Protein AF-A0AA39I519-F1 (afdb_monomer)

Nearest PDB structures (foldseek):
  4ydh-assembly1_C  TM=7.362E-01  e=2.879E-02  Homo sapiens
  4yc7-assembly1_B  TM=7.608E-01  e=4.857E-02  Homo sapiens
  5h7c-assembly2_C  TM=3.844E-01  e=1.008E+00  Staphylococcus aureus
  7xn7-assembly1_q  TM=2.524E-01  e=5.663E+00  Komagataella phaffii

pLDDT: mean 72.53, std 24.74, range [28.72, 98.0]

InterPro domains:
  IPR016024 Armadillo-type fold [SSF48371] (10-104)

Organism: NCBI:txid289476

Radius of gyration: 26.61 Å; Cα contacts (8 Å, |Δi|>4): 124; chains: 1; bounding box: 64×59×82 Å

Structure (mmCIF, N/CA/C/O backbone):
data_AF-A0AA39I519-F1
#
_entry.id   AF-A0AA39I519-F1
#
loop_
_atom_site.group_PDB
_atom_site.id
_atom_site.type_symbol
_atom_site.label_atom_id
_atom_site.label_alt_id
_atom_site.label_comp_id
_atom_site.label_asym_id
_atom_site.label_entity_id
_atom_site.label_seq_id
_atom_site.pdbx_PDB_ins_code
_atom_site.Cartn_x
_atom_site.Cartn_y
_atom_site.Cartn_z
_atom_site.occupancy
_atom_site.B_iso_or_equiv
_atom_site.auth_seq_id
_atom_site.auth_comp_id
_atom_site.auth_asym_id
_atom_site.auth_atom_id
_atom_site.pdbx_PDB_model_num
ATOM 1 N N . MET A 1 1 ? -14.928 9.989 -14.104 1.00 30.98 1 MET A N 1
ATOM 2 C CA . MET A 1 1 ? -14.042 8.809 -14.080 1.00 30.98 1 MET A CA 1
ATOM 3 C C . MET A 1 1 ? -12.639 9.374 -14.104 1.00 30.98 1 MET A C 1
ATOM 5 O O . MET A 1 1 ? -12.259 9.897 -15.139 1.00 30.98 1 MET A O 1
ATOM 9 N N . ALA A 1 2 ? -11.971 9.455 -12.953 1.00 35.88 2 ALA A N 1
ATOM 10 C CA . ALA A 1 2 ? -10.580 9.892 -12.910 1.00 35.88 2 ALA A CA 1
ATOM 11 C C . ALA A 1 2 ? -9.742 8.706 -13.387 1.00 35.88 2 ALA A C 1
ATOM 13 O O . ALA A 1 2 ? -9.836 7.630 -12.799 1.00 35.88 2 ALA A O 1
ATOM 14 N N . THR A 1 3 ? -9.042 8.860 -14.505 1.00 42.50 3 THR A N 1
ATOM 15 C CA . THR A 1 3 ? -7.939 7.968 -14.830 1.00 42.50 3 THR A CA 1
ATOM 16 C C . THR A 1 3 ? -6.846 8.296 -13.824 1.00 42.50 3 THR A C 1
ATOM 18 O O . THR A 1 3 ? -6.354 9.420 -13.778 1.00 42.50 3 THR A O 1
ATOM 21 N N . ASP A 1 4 ? -6.555 7.361 -12.922 1.00 54.53 4 ASP A N 1
ATOM 22 C CA . ASP A 1 4 ? -5.360 7.428 -12.085 1.00 54.53 4 ASP A CA 1
ATOM 23 C C . ASP A 1 4 ? -4.153 7.175 -13.007 1.00 54.53 4 ASP A C 1
ATOM 25 O O . ASP A 1 4 ? -3.630 6.061 -13.107 1.00 54.53 4 ASP A O 1
ATOM 29 N N . ASP A 1 5 ? -3.805 8.198 -13.790 1.00 63.50 5 ASP A N 1
ATOM 30 C CA . ASP A 1 5 ? -2.655 8.223 -14.689 1.00 63.50 5 ASP A CA 1
ATOM 31 C C . ASP A 1 5 ? -1.400 8.444 -13.845 1.00 63.50 5 ASP A C 1
ATOM 33 O O . ASP A 1 5 ? -0.888 9.554 -13.706 1.00 63.50 5 ASP A O 1
ATOM 37 N N . PHE A 1 6 ? -0.933 7.368 -13.217 1.00 79.88 6 PHE A N 1
ATOM 38 C CA . PHE A 1 6 ? 0.441 7.318 -12.740 1.00 79.88 6 PHE A CA 1
ATOM 39 C C . PHE A 1 6 ? 1.358 7.309 -13.958 1.00 79.88 6 PHE A C 1
ATOM 41 O O . PHE A 1 6 ? 1.169 6.488 -14.855 1.00 79.88 6 PHE A O 1
ATOM 48 N N . ASP A 1 7 ? 2.320 8.228 -13.981 1.00 84.69 7 ASP A N 1
ATOM 49 C CA . ASP A 1 7 ? 3.342 8.286 -15.022 1.00 84.69 7 ASP A CA 1
ATOM 50 C C . ASP A 1 7 ? 4.105 6.949 -15.076 1.00 84.69 7 ASP A C 1
ATOM 52 O O . ASP A 1 7 ? 4.520 6.422 -14.037 1.00 84.69 7 ASP A O 1
ATOM 56 N N . ASP A 1 8 ? 4.293 6.399 -16.277 1.00 87.69 8 ASP A N 1
ATOM 57 C CA . ASP A 1 8 ? 5.040 5.157 -16.493 1.00 87.69 8 ASP A CA 1
ATOM 58 C C . ASP A 1 8 ? 6.482 5.282 -15.970 1.00 87.69 8 ASP A C 1
ATOM 60 O O . ASP A 1 8 ? 7.039 4.313 -15.446 1.00 87.69 8 ASP A O 1
ATOM 64 N N . ASP A 1 9 ? 7.060 6.489 -16.010 1.00 91.00 9 ASP A N 1
ATOM 65 C CA . ASP A 1 9 ? 8.377 6.766 -15.436 1.00 91.00 9 ASP A CA 1
ATOM 66 C C . ASP A 1 9 ? 8.369 6.616 -13.907 1.00 91.00 9 ASP A C 1
ATOM 68 O O . ASP A 1 9 ? 9.315 6.082 -13.321 1.00 91.00 9 ASP A O 1
ATOM 72 N N . LEU A 1 10 ? 7.301 7.051 -13.229 1.00 91.31 10 LEU A N 1
ATOM 73 C CA . LEU A 1 10 ? 7.159 6.873 -11.782 1.00 91.31 10 LEU A CA 1
ATOM 74 C C . LEU A 1 10 ? 7.020 5.389 -11.432 1.00 91.31 10 LEU A C 1
ATOM 76 O O . LEU A 1 10 ? 7.682 4.919 -10.505 1.00 91.31 10 LEU A O 1
ATOM 80 N N . LEU A 1 11 ? 6.200 4.647 -12.180 1.00 92.69 11 LEU A N 1
ATOM 81 C CA . LEU A 1 11 ? 6.017 3.208 -11.977 1.00 92.69 11 LEU A CA 1
ATOM 82 C C . LEU A 1 11 ? 7.338 2.452 -12.165 1.00 92.69 11 LEU A C 1
ATOM 84 O O . LEU A 1 11 ? 7.716 1.665 -11.298 1.00 92.69 11 LEU A O 1
ATOM 88 N N . ALA A 1 12 ? 8.088 2.743 -13.230 1.00 93.19 12 ALA A N 1
ATOM 89 C CA . ALA A 1 12 ? 9.396 2.138 -13.475 1.00 93.19 12 ALA A CA 1
ATOM 90 C C . ALA A 1 12 ? 10.401 2.45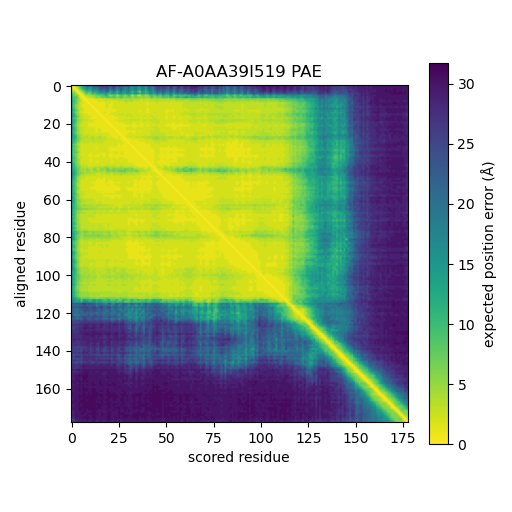1 -12.350 1.00 93.19 12 ALA A C 1
ATOM 92 O O . ALA A 1 12 ? 11.105 1.557 -11.873 1.00 93.19 12 ALA A O 1
ATOM 93 N N . ASN A 1 13 ? 10.432 3.700 -11.878 1.00 94.75 13 ASN A N 1
ATOM 94 C CA . ASN A 1 13 ? 11.285 4.111 -10.762 1.00 94.75 13 ASN A CA 1
ATOM 95 C C . ASN A 1 13 ? 10.910 3.413 -9.447 1.00 94.75 13 ASN A C 1
ATOM 97 O O . ASN A 1 13 ? 11.800 3.016 -8.697 1.00 94.75 13 ASN A O 1
ATOM 101 N N . LEU A 1 14 ? 9.616 3.233 -9.170 1.00 94.88 14 LEU A N 1
ATOM 102 C CA . LEU A 1 14 ? 9.130 2.520 -7.985 1.00 94.88 14 LEU A CA 1
ATOM 103 C C . LEU A 1 14 ? 9.449 1.029 -8.031 1.00 94.88 14 LEU A C 1
ATOM 105 O O . LEU A 1 14 ? 9.811 0.461 -7.008 1.00 94.88 14 LEU A O 1
ATOM 109 N N . VAL A 1 15 ? 9.363 0.402 -9.204 1.00 94.69 15 VAL A N 1
ATOM 110 C CA . VAL A 1 15 ? 9.766 -1.001 -9.383 1.00 94.69 15 VAL A CA 1
ATOM 111 C C . VAL A 1 15 ? 11.264 -1.184 -9.132 1.00 94.69 15 VAL A C 1
ATOM 113 O O . VAL A 1 15 ? 11.677 -2.232 -8.635 1.00 94.69 15 VAL A O 1
ATOM 116 N N . GLN A 1 16 ? 12.082 -0.182 -9.466 1.00 95.00 16 GLN A N 1
ATOM 117 C CA . GLN A 1 16 ? 13.533 -0.266 -9.323 1.00 95.00 16 GLN A CA 1
ATOM 118 C C . GLN A 1 16 ? 14.047 0.159 -7.937 1.00 95.00 16 GLN A C 1
ATOM 120 O O . GLN A 1 16 ? 15.002 -0.442 -7.448 1.00 95.00 16 GLN A O 1
ATOM 125 N N . PHE A 1 17 ? 13.449 1.187 -7.326 1.00 95.62 17 PHE A N 1
ATOM 126 C CA . PHE A 1 17 ? 13.910 1.812 -6.079 1.00 95.62 17 PHE A CA 1
ATOM 127 C C . PHE A 1 17 ? 12.727 2.260 -5.190 1.00 95.62 17 PHE A C 1
ATOM 129 O O . PHE A 1 17 ? 12.546 3.467 -4.957 1.00 95.62 17 PHE A O 1
ATOM 136 N N . PRO A 1 18 ? 11.889 1.330 -4.697 1.00 95.06 18 PRO A N 1
ATOM 137 C CA . PRO A 1 18 ? 10.696 1.668 -3.916 1.00 95.06 18 PRO A CA 1
ATOM 138 C C . PRO A 1 18 ? 11.027 2.534 -2.691 1.00 95.06 18 PRO A C 1
ATOM 140 O O . PRO A 1 18 ? 10.349 3.527 -2.436 1.00 95.06 18 PRO A O 1
ATOM 143 N N . GLU A 1 19 ? 12.135 2.261 -2.006 1.00 94.31 19 GLU A N 1
ATOM 144 C CA . GLU A 1 19 ? 12.602 2.989 -0.823 1.00 94.31 19 GLU A CA 1
ATOM 145 C C . GLU A 1 19 ? 12.953 4.457 -1.079 1.00 94.31 19 GLU A C 1
ATOM 147 O O . GLU A 1 19 ? 12.940 5.276 -0.159 1.00 94.31 19 GLU A O 1
ATOM 152 N N . LYS A 1 20 ? 13.257 4.807 -2.330 1.00 95.06 20 LYS A N 1
ATOM 153 C CA . LYS A 1 20 ? 13.601 6.173 -2.723 1.00 95.06 20 LYS A CA 1
ATOM 154 C C . LYS A 1 20 ? 12.378 6.960 -3.180 1.00 95.06 20 LYS A C 1
ATOM 156 O O . LYS A 1 20 ? 12.265 8.140 -2.855 1.00 95.06 20 LYS A O 1
ATOM 161 N N . TYR A 1 21 ? 11.498 6.333 -3.958 1.00 95.62 21 TYR A N 1
ATOM 162 C CA . TYR A 1 21 ? 10.401 7.034 -4.631 1.00 95.62 21 TYR A CA 1
ATOM 163 C C . TYR A 1 21 ? 9.074 6.938 -3.881 1.00 95.62 21 TYR A C 1
ATOM 165 O O . TYR A 1 21 ? 8.295 7.888 -3.915 1.00 95.62 21 TYR A O 1
ATOM 173 N N . PHE A 1 22 ? 8.816 5.849 -3.158 1.00 96.94 22 PHE A N 1
ATOM 174 C CA . PHE A 1 22 ? 7.550 5.682 -2.451 1.00 96.94 22 PHE A CA 1
ATOM 175 C C . PHE A 1 22 ? 7.331 6.701 -1.320 1.00 96.94 22 PHE A C 1
ATOM 177 O O . PHE A 1 22 ? 6.220 7.225 -1.221 1.00 96.94 22 PHE A O 1
ATOM 184 N N . PRO A 1 23 ? 8.348 7.086 -0.518 1.00 96.25 23 PRO A N 1
ATOM 185 C CA . PRO A 1 23 ? 8.178 8.161 0.457 1.00 96.25 23 PRO A CA 1
ATOM 186 C C . PRO A 1 23 ? 7.731 9.483 -0.177 1.00 96.25 23 PRO A C 1
ATOM 188 O O . PRO A 1 23 ? 6.906 10.180 0.404 1.00 96.25 23 PRO A O 1
ATOM 191 N N . LEU A 1 24 ? 8.228 9.816 -1.375 1.00 94.06 24 LEU A N 1
ATOM 192 C CA . LEU A 1 24 ? 7.823 11.033 -2.089 1.00 94.06 24 LEU A CA 1
ATOM 193 C C . LEU A 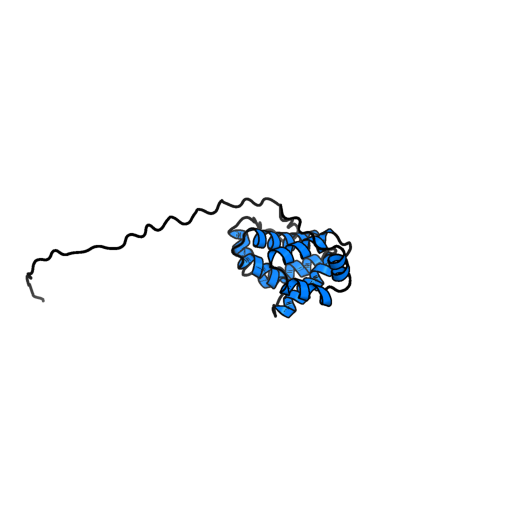1 24 ? 6.328 10.995 -2.413 1.00 94.06 24 LEU A C 1
ATOM 195 O O . LEU A 1 24 ? 5.615 11.951 -2.125 1.00 94.06 24 LEU A O 1
ATOM 199 N N . VAL A 1 25 ? 5.841 9.852 -2.907 1.00 94.00 25 VAL A N 1
ATOM 200 C CA . VAL A 1 25 ? 4.410 9.652 -3.165 1.00 94.00 25 VAL A CA 1
ATOM 201 C C . VAL A 1 25 ? 3.594 9.843 -1.889 1.00 94.00 25 VAL A C 1
ATOM 203 O O . VAL A 1 25 ? 2.609 10.574 -1.921 1.00 94.00 25 VAL A O 1
ATOM 206 N N . LEU A 1 26 ? 4.002 9.233 -0.772 1.00 93.94 26 LEU A N 1
ATOM 207 C CA . LEU A 1 26 ? 3.273 9.329 0.497 1.00 93.94 26 LEU A CA 1
ATOM 208 C C . LEU A 1 26 ? 3.112 10.770 0.998 1.00 93.94 26 LEU A C 1
ATOM 210 O O . LEU A 1 26 ? 2.098 11.086 1.613 1.00 93.94 26 LEU A O 1
ATOM 214 N N . PHE A 1 27 ? 4.100 11.636 0.764 1.00 93.25 27 PHE A N 1
ATOM 215 C CA . PHE A 1 27 ? 4.026 13.039 1.179 1.00 93.25 27 PHE A CA 1
ATOM 216 C C . PHE A 1 27 ? 3.258 13.928 0.195 1.00 93.25 27 PHE A C 1
ATOM 218 O O . PHE A 1 27 ? 2.721 14.957 0.605 1.00 93.25 27 PHE A O 1
ATOM 225 N N . GLU A 1 28 ? 3.213 13.559 -1.084 1.00 92.75 28 GLU A N 1
ATOM 226 C CA . GLU A 1 28 ? 2.597 14.365 -2.146 1.00 92.75 28 GLU A CA 1
ATOM 227 C C . GLU A 1 28 ? 1.168 13.926 -2.501 1.00 92.75 28 GLU A C 1
ATOM 229 O O . GLU A 1 28 ? 0.431 14.687 -3.129 1.00 92.75 28 GLU A O 1
ATOM 234 N N . SER A 1 29 ? 0.761 12.720 -2.096 1.00 92.94 29 SER A N 1
ATOM 235 C CA . SER A 1 29 ? -0.514 12.099 -2.468 1.00 92.94 29 SER A CA 1
ATOM 236 C C . SER A 1 29 ? -1.429 11.874 -1.268 1.00 92.94 29 SER A C 1
ATOM 238 O O . SER A 1 29 ? -0.983 11.691 -0.138 1.00 92.94 29 SER A O 1
ATOM 240 N N . ASP A 1 30 ? -2.738 11.830 -1.522 1.00 93.88 30 ASP A N 1
ATOM 241 C CA . ASP A 1 30 ? -3.696 11.367 -0.521 1.00 93.88 30 ASP A CA 1
ATOM 242 C C . ASP A 1 30 ? -3.680 9.830 -0.378 1.00 93.88 30 ASP A C 1
ATOM 244 O O . ASP A 1 30 ? -3.073 9.092 -1.168 1.00 93.88 30 ASP A O 1
ATOM 248 N N . ALA A 1 31 ? -4.360 9.332 0.658 1.00 93.81 31 ALA A N 1
ATOM 249 C CA . ALA A 1 31 ? -4.428 7.903 0.946 1.00 93.81 31 ALA A CA 1
ATOM 250 C C . ALA A 1 31 ? -5.037 7.102 -0.214 1.00 93.81 31 ALA A C 1
ATOM 252 O O . ALA A 1 31 ? -4.531 6.037 -0.565 1.00 93.81 31 ALA A O 1
ATOM 253 N N . LEU A 1 32 ? -6.098 7.613 -0.848 1.00 94.88 32 LEU A N 1
ATOM 254 C CA . LEU A 1 32 ? -6.755 6.933 -1.964 1.00 94.88 32 LEU A CA 1
ATOM 255 C C . LEU A 1 32 ? -5.805 6.751 -3.150 1.00 94.88 32 LEU A C 1
ATOM 257 O O . LEU A 1 32 ? -5.704 5.649 -3.690 1.00 94.88 32 LEU A O 1
ATOM 261 N N . THR A 1 33 ? -5.107 7.815 -3.540 1.00 95.06 33 THR A N 1
ATOM 262 C CA . THR A 1 33 ? -4.140 7.815 -4.643 1.00 95.06 33 THR A CA 1
ATOM 263 C C . THR A 1 33 ? -2.991 6.862 -4.335 1.00 95.06 33 THR A C 1
ATOM 265 O O . THR A 1 33 ? -2.660 6.012 -5.159 1.00 95.06 33 THR A O 1
ATOM 268 N N . THR A 1 34 ? -2.460 6.907 -3.113 1.00 96.38 34 THR A N 1
ATOM 269 C CA . THR A 1 34 ? -1.414 5.982 -2.650 1.00 96.38 34 THR A CA 1
ATOM 270 C C . THR A 1 34 ? -1.863 4.521 -2.750 1.00 96.38 34 THR A C 1
ATOM 272 O O . THR A 1 34 ? -1.153 3.678 -3.296 1.00 96.38 34 THR A O 1
ATOM 275 N N . LEU A 1 35 ? -3.068 4.197 -2.275 1.00 96.62 35 LEU A N 1
ATOM 276 C CA . LEU A 1 35 ? -3.603 2.832 -2.315 1.00 96.62 35 LEU A CA 1
ATOM 277 C C . LEU A 1 35 ? -3.826 2.338 -3.750 1.00 96.62 35 LEU A C 1
ATOM 279 O O . LEU A 1 35 ? -3.567 1.171 -4.047 1.00 96.62 35 LEU A O 1
ATOM 283 N N . ARG A 1 36 ? -4.277 3.217 -4.651 1.00 95.06 36 ARG A N 1
ATOM 284 C CA . ARG A 1 36 ? -4.451 2.896 -6.075 1.00 95.06 36 ARG A CA 1
ATOM 285 C C . ARG A 1 36 ? -3.125 2.678 -6.789 1.00 95.06 36 ARG A C 1
ATOM 287 O O . ARG A 1 36 ? -3.046 1.772 -7.613 1.00 95.06 36 ARG A O 1
ATOM 294 N N . LEU A 1 37 ? -2.094 3.452 -6.452 1.00 96.00 37 LEU A N 1
ATOM 295 C CA . LEU A 1 37 ? -0.741 3.237 -6.959 1.00 96.00 37 LEU A CA 1
ATOM 296 C C . LEU A 1 37 ? -0.221 1.858 -6.557 1.00 96.00 37 LEU A C 1
ATOM 298 O O . LEU A 1 37 ? 0.261 1.115 -7.406 1.00 96.00 37 LEU A O 1
ATOM 302 N N . LEU A 1 38 ? -0.339 1.505 -5.274 1.00 97.00 38 LEU A N 1
ATOM 303 C CA . LEU A 1 38 ? 0.101 0.202 -4.770 1.00 97.00 38 LEU A CA 1
ATOM 304 C C . LEU A 1 38 ? -0.637 -0.945 -5.463 1.00 97.00 38 LEU A C 1
ATOM 306 O O . LEU A 1 38 ? -0.022 -1.931 -5.857 1.00 97.00 38 LEU A O 1
ATOM 310 N N . GLU A 1 39 ? -1.948 -0.814 -5.656 1.00 94.56 39 GLU A N 1
ATOM 311 C CA . GLU A 1 39 ? -2.717 -1.812 -6.398 1.00 94.56 39 GLU A CA 1
ATOM 312 C C . GLU A 1 39 ? -2.279 -1.904 -7.862 1.00 94.56 39 GLU A C 1
ATOM 314 O O . GLU A 1 39 ? -2.175 -3.006 -8.396 1.00 94.56 39 GLU A O 1
ATOM 319 N N . ARG A 1 40 ? -1.971 -0.775 -8.503 1.00 93.75 40 ARG A N 1
ATOM 320 C CA . ARG A 1 40 ? -1.465 -0.762 -9.874 1.00 93.75 40 ARG A CA 1
ATOM 321 C C . ARG A 1 40 ? -0.101 -1.441 -9.989 1.00 93.75 40 ARG A C 1
ATOM 323 O O . ARG A 1 40 ? 0.061 -2.312 -10.833 1.00 93.75 40 ARG A O 1
ATOM 330 N N . LEU A 1 41 ? 0.846 -1.119 -9.105 1.00 95.00 41 LEU A N 1
ATOM 331 C CA . LEU A 1 41 ? 2.155 -1.783 -9.045 1.00 95.00 41 LEU A CA 1
ATOM 332 C C . LEU A 1 41 ? 2.017 -3.297 -8.865 1.00 95.00 41 LEU A C 1
ATOM 334 O O . LEU A 1 41 ? 2.757 -4.064 -9.476 1.00 95.00 41 LEU A O 1
ATOM 338 N N . LEU A 1 42 ? 1.051 -3.728 -8.050 1.00 94.31 42 LEU A N 1
ATOM 339 C CA . LEU A 1 42 ? 0.779 -5.142 -7.819 1.00 94.31 42 LEU A CA 1
ATOM 340 C C . LEU A 1 42 ? 0.301 -5.869 -9.084 1.00 94.31 42 LEU A C 1
ATOM 342 O O . LEU A 1 42 ? 0.619 -7.044 -9.255 1.00 94.31 42 LEU A O 1
ATOM 346 N N . LEU A 1 43 ? -0.485 -5.194 -9.927 1.00 91.25 43 LEU A N 1
ATOM 347 C CA . LEU A 1 43 ? -1.121 -5.768 -11.116 1.00 91.25 43 LEU A CA 1
ATOM 348 C C . LEU A 1 43 ? -0.249 -5.679 -12.372 1.00 91.25 43 LEU A C 1
ATOM 350 O O . LEU A 1 43 ? -0.269 -6.602 -13.183 1.00 91.25 43 LEU A O 1
ATOM 354 N N . ASP A 1 44 ? 0.501 -4.590 -12.524 1.00 89.00 44 ASP A N 1
ATOM 355 C CA . ASP A 1 44 ? 1.181 -4.252 -13.778 1.00 89.00 44 ASP A CA 1
ATOM 356 C C . ASP A 1 44 ? 2.632 -4.764 -13.838 1.00 89.00 44 ASP A C 1
ATOM 358 O O . ASP A 1 44 ? 3.253 -4.722 -14.897 1.00 89.00 44 ASP A O 1
ATOM 362 N N . SER A 1 45 ? 3.196 -5.242 -12.720 1.00 86.31 45 SER A N 1
ATOM 363 C CA . SER A 1 45 ? 4.603 -5.664 -12.630 1.00 86.31 45 SER A CA 1
ATOM 364 C C . SER A 1 45 ? 4.756 -7.150 -12.297 1.00 86.31 45 SER A C 1
ATOM 366 O O . SER A 1 45 ? 4.149 -7.644 -11.347 1.00 86.31 45 SER A O 1
ATOM 368 N N . ASP A 1 46 ? 5.659 -7.851 -12.993 1.00 86.38 46 ASP A N 1
ATOM 369 C CA . ASP A 1 46 ? 5.956 -9.278 -12.752 1.00 86.38 46 ASP A CA 1
ATOM 370 C C . ASP A 1 46 ? 6.448 -9.555 -11.317 1.00 86.38 46 ASP A C 1
ATOM 372 O O . ASP A 1 46 ? 6.209 -10.620 -10.746 1.00 86.38 46 ASP A O 1
ATOM 376 N N . ASN A 1 47 ? 7.125 -8.579 -10.707 1.00 90.81 47 ASN A N 1
ATOM 377 C CA . ASN A 1 47 ? 7.580 -8.593 -9.316 1.00 90.81 47 ASN A CA 1
ATOM 378 C C . ASN A 1 47 ? 6.738 -7.678 -8.405 1.00 90.81 47 ASN A C 1
ATOM 380 O O . ASN A 1 47 ? 7.170 -7.362 -7.294 1.00 90.81 47 ASN A O 1
ATOM 384 N N . GLY A 1 48 ? 5.538 -7.283 -8.844 1.00 93.75 48 GLY A N 1
ATOM 385 C CA . GLY A 1 48 ? 4.698 -6.273 -8.196 1.00 93.75 48 GLY A CA 1
ATOM 386 C C . GLY A 1 48 ? 4.403 -6.571 -6.732 1.00 93.75 48 GLY A C 1
ATOM 387 O O . GLY A 1 48 ? 4.444 -5.677 -5.892 1.00 93.75 48 GLY A O 1
ATOM 388 N N . HIS A 1 49 ? 4.215 -7.846 -6.381 1.00 95.19 49 HIS A N 1
ATOM 389 C CA . HIS A 1 49 ? 4.032 -8.236 -4.985 1.00 95.19 49 HIS A CA 1
ATOM 390 C C . HIS A 1 49 ? 5.247 -7.896 -4.112 1.00 95.19 49 HIS A C 1
ATOM 392 O O . HIS A 1 49 ? 5.070 -7.459 -2.979 1.00 95.19 49 HIS A O 1
ATOM 398 N N . SER A 1 50 ? 6.475 -8.115 -4.589 1.00 95.56 50 SER A N 1
ATOM 399 C CA . SER A 1 50 ? 7.674 -7.759 -3.815 1.00 95.56 50 SER A CA 1
ATOM 400 C C . SER A 1 50 ? 7.770 -6.248 -3.656 1.00 95.56 50 SER A C 1
ATOM 402 O O . SER A 1 50 ? 7.884 -5.767 -2.537 1.00 95.56 50 SER A O 1
ATOM 404 N N . VAL A 1 51 ? 7.614 -5.518 -4.764 1.00 96.75 51 VAL A N 1
ATOM 405 C CA . VAL A 1 51 ? 7.700 -4.052 -4.801 1.00 96.75 51 VAL A CA 1
ATOM 406 C C . VAL A 1 51 ? 6.696 -3.415 -3.842 1.00 96.75 51 VAL A C 1
ATOM 408 O O . VAL A 1 51 ? 7.049 -2.540 -3.060 1.00 96.75 51 VAL A O 1
ATOM 411 N N . VAL A 1 52 ? 5.445 -3.879 -3.845 1.00 97.62 52 VAL A N 1
ATOM 412 C CA . VAL A 1 52 ? 4.411 -3.353 -2.944 1.00 97.62 52 VAL A CA 1
ATOM 413 C C . VAL A 1 52 ? 4.733 -3.647 -1.484 1.00 97.62 52 VAL A C 1
ATOM 415 O O . VAL A 1 52 ? 4.499 -2.790 -0.638 1.00 97.62 52 VAL A O 1
ATOM 418 N N . ILE A 1 53 ? 5.286 -4.819 -1.167 1.00 97.12 53 ILE A N 1
ATOM 419 C CA . ILE A 1 53 ? 5.729 -5.125 0.198 1.00 97.12 53 ILE A CA 1
ATOM 420 C C . ILE A 1 53 ? 6.874 -4.196 0.623 1.00 97.12 53 ILE A C 1
ATOM 422 O O . ILE A 1 53 ? 6.841 -3.693 1.744 1.00 97.12 53 ILE A O 1
ATOM 426 N N . ASP A 1 54 ? 7.825 -3.904 -0.264 1.00 97.25 54 ASP A N 1
ATOM 427 C CA . ASP A 1 54 ? 8.914 -2.961 0.011 1.00 97.25 54 ASP A CA 1
ATOM 428 C C . ASP A 1 54 ? 8.371 -1.541 0.258 1.00 97.25 54 ASP A C 1
ATOM 430 O O . ASP A 1 54 ? 8.720 -0.909 1.256 1.00 97.25 54 ASP A O 1
ATOM 434 N N . CYS A 1 55 ? 7.416 -1.076 -0.555 1.00 98.00 55 CYS A N 1
ATOM 435 C CA . CYS A 1 55 ? 6.699 0.180 -0.314 1.00 98.00 55 CYS A CA 1
ATOM 436 C C . CYS A 1 55 ? 5.978 0.190 1.047 1.00 98.00 55 CYS A C 1
ATOM 438 O O . CYS A 1 55 ? 6.012 1.185 1.772 1.00 98.00 55 CYS A O 1
ATOM 440 N N . LEU A 1 56 ? 5.328 -0.914 1.424 1.00 97.56 56 LEU A N 1
ATOM 441 C CA . LEU A 1 56 ? 4.628 -1.029 2.705 1.00 97.56 56 LEU A CA 1
ATOM 442 C C . LEU A 1 56 ? 5.585 -1.001 3.900 1.00 97.56 56 LEU A C 1
ATOM 444 O O . LEU A 1 56 ? 5.246 -0.392 4.913 1.00 97.56 56 LEU A O 1
ATOM 448 N N . TYR A 1 57 ? 6.784 -1.577 3.782 1.00 97.31 57 TYR A N 1
ATOM 449 C CA . TYR A 1 57 ? 7.828 -1.409 4.796 1.00 97.31 57 TYR A CA 1
ATOM 450 C C . TYR A 1 57 ? 8.250 0.056 4.933 1.00 97.31 57 TYR A C 1
ATOM 452 O O . TYR A 1 57 ? 8.355 0.557 6.049 1.00 97.31 57 TYR A O 1
ATOM 460 N N . CYS A 1 58 ? 8.383 0.792 3.827 1.00 97.12 58 CYS A N 1
ATOM 461 C CA . CYS A 1 58 ? 8.649 2.229 3.901 1.00 97.12 58 CYS A CA 1
ATOM 462 C C . CYS A 1 58 ? 7.513 2.995 4.595 1.00 97.12 58 CYS A C 1
ATOM 464 O O . CYS A 1 58 ? 7.772 3.864 5.427 1.00 97.12 58 CYS A O 1
ATOM 466 N N . TRP A 1 59 ? 6.250 2.671 4.292 1.00 97.31 59 TRP A N 1
ATOM 467 C CA . TRP A 1 59 ? 5.107 3.289 4.971 1.00 97.31 59 TRP A CA 1
ATOM 468 C C . TRP A 1 59 ? 5.125 2.994 6.473 1.00 97.31 59 TRP A C 1
ATOM 470 O O . TRP A 1 59 ? 4.908 3.889 7.297 1.00 97.31 59 TRP A O 1
ATOM 480 N N . GLN A 1 60 ? 5.409 1.743 6.832 1.00 95.94 60 GLN A N 1
ATOM 481 C CA . GLN A 1 60 ? 5.539 1.305 8.213 1.00 95.94 60 GLN A CA 1
ATOM 482 C C . GLN A 1 60 ? 6.594 2.127 8.955 1.00 95.94 60 GLN A C 1
ATOM 484 O O . GLN A 1 60 ? 6.294 2.670 10.016 1.00 95.94 60 GLN A O 1
ATOM 489 N N . ASP A 1 61 ? 7.791 2.264 8.388 1.00 95.94 61 ASP A N 1
ATOM 490 C CA . ASP A 1 61 ? 8.890 3.004 9.008 1.00 95.94 61 ASP A CA 1
ATOM 491 C C . ASP A 1 61 ? 8.532 4.481 9.223 1.00 95.94 61 ASP A C 1
ATOM 493 O O . ASP A 1 61 ? 8.740 5.028 10.308 1.00 95.94 61 ASP A O 1
ATOM 497 N N . ILE A 1 62 ? 7.920 5.120 8.221 1.00 95.06 62 ILE A N 1
ATOM 498 C CA . ILE A 1 62 ? 7.513 6.534 8.285 1.00 95.06 62 ILE A CA 1
ATOM 499 C C . ILE A 1 62 ? 6.453 6.758 9.367 1.00 95.06 62 ILE A C 1
ATOM 501 O O . ILE A 1 62 ? 6.507 7.743 10.104 1.00 95.06 62 ILE A O 1
ATOM 505 N N . THR A 1 63 ? 5.490 5.844 9.473 1.00 93.62 63 THR A N 1
ATOM 506 C CA . THR A 1 63 ? 4.410 5.911 10.471 1.00 93.62 63 THR A CA 1
ATOM 507 C C . THR A 1 63 ? 4.798 5.317 11.824 1.00 93.62 63 THR A C 1
ATOM 509 O O . THR A 1 63 ? 4.023 5.416 12.773 1.00 93.62 63 THR A O 1
ATOM 512 N N . SER A 1 64 ? 5.997 4.731 11.936 1.00 94.12 64 SER A N 1
ATOM 513 C CA . SER A 1 64 ? 6.454 3.975 13.110 1.00 94.12 64 SER A CA 1
ATOM 514 C C . SER A 1 64 ? 5.478 2.864 13.532 1.00 94.12 64 SER A C 1
ATOM 516 O O . SER A 1 64 ? 5.286 2.605 14.722 1.00 94.12 64 SER A O 1
ATOM 518 N N . ALA A 1 65 ? 4.848 2.215 12.552 1.00 92.38 65 ALA A N 1
ATOM 519 C CA . ALA A 1 65 ? 3.912 1.122 12.773 1.00 92.38 65 ALA A CA 1
ATOM 520 C C . ALA A 1 65 ? 4.621 -0.191 13.157 1.00 92.38 65 ALA A C 1
ATOM 522 O O . ALA A 1 65 ? 5.775 -0.444 12.799 1.00 92.38 65 ALA A O 1
ATOM 523 N N . SER A 1 66 ? 3.91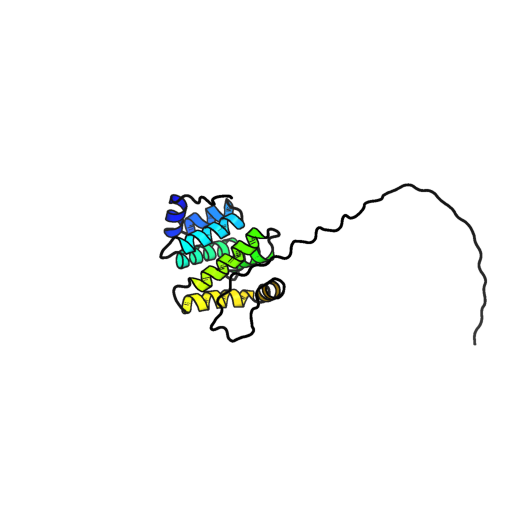6 -1.062 13.883 1.00 91.19 66 SER A N 1
ATOM 524 C CA . SER A 1 66 ? 4.460 -2.355 14.330 1.00 91.19 66 SER A CA 1
ATOM 525 C C . SER A 1 66 ? 4.377 -3.432 13.249 1.00 91.19 66 SER A C 1
ATOM 527 O O . SER A 1 66 ? 5.181 -4.363 13.252 1.00 91.19 66 SER A O 1
ATOM 529 N N . PHE A 1 67 ? 3.414 -3.299 12.337 1.00 91.44 67 PHE A N 1
ATOM 530 C CA . PHE A 1 67 ? 3.144 -4.248 11.257 1.00 91.44 67 PHE A CA 1
ATOM 531 C C . PHE A 1 67 ? 3.134 -3.532 9.906 1.00 91.44 67 PHE A C 1
ATOM 533 O O . PHE A 1 67 ? 2.644 -2.406 9.803 1.00 91.44 67 PHE A O 1
ATOM 540 N N . CYS A 1 68 ? 3.601 -4.188 8.843 1.00 94.06 68 CYS A N 1
ATOM 541 C CA . CYS A 1 68 ? 3.743 -3.526 7.539 1.00 94.06 68 CYS A CA 1
ATOM 542 C C . CYS A 1 68 ? 2.396 -3.185 6.888 1.00 94.06 68 CYS A C 1
ATOM 544 O O . CYS A 1 68 ? 2.291 -2.259 6.088 1.00 94.06 68 CYS A O 1
ATOM 546 N N . LEU A 1 69 ? 1.335 -3.905 7.264 1.00 93.75 69 LEU A N 1
ATOM 547 C CA . LEU A 1 69 ? -0.030 -3.646 6.799 1.00 93.75 69 LEU A CA 1
ATOM 548 C C . LEU A 1 69 ? -0.806 -2.672 7.688 1.00 93.75 69 LEU A C 1
ATOM 550 O O . LEU A 1 69 ? -1.899 -2.254 7.313 1.00 93.75 69 LEU A O 1
ATOM 554 N N . GLU A 1 70 ? -0.281 -2.300 8.853 1.00 93.12 70 GLU A N 1
ATOM 555 C CA . GLU A 1 70 ? -0.973 -1.417 9.794 1.00 93.12 70 GLU A CA 1
ATOM 556 C C . GLU A 1 70 ? -1.341 -0.047 9.202 1.00 93.12 70 GLU A C 1
ATOM 558 O O . GLU A 1 70 ? -2.469 0.384 9.450 1.00 93.12 70 GLU A O 1
ATOM 563 N N . PRO A 1 71 ? -0.516 0.611 8.359 1.00 94.94 71 PRO A N 1
ATOM 564 C CA . PRO A 1 71 ? -0.920 1.863 7.718 1.00 94.94 71 PRO A CA 1
ATOM 565 C C . PRO A 1 71 ? -2.146 1.694 6.809 1.00 94.94 71 PRO A C 1
ATOM 567 O O . PRO A 1 71 ? -3.117 2.437 6.921 1.00 94.94 71 PRO A O 1
ATOM 570 N N . VAL A 1 72 ? -2.176 0.640 5.985 1.00 94.88 72 VAL A N 1
ATOM 571 C CA . VAL A 1 72 ? -3.319 0.335 5.101 1.00 94.88 72 VAL A CA 1
ATOM 572 C C . VAL A 1 72 ? -4.574 0.006 5.909 1.00 94.88 72 VAL A C 1
ATOM 574 O O . VAL A 1 72 ? -5.683 0.424 5.571 1.00 94.88 72 VAL A O 1
ATOM 577 N N . ILE A 1 73 ? -4.415 -0.744 6.999 1.00 91.50 73 ILE A N 1
ATOM 578 C CA . ILE A 1 73 ? -5.523 -1.074 7.893 1.00 91.50 73 ILE A CA 1
ATOM 579 C C . ILE A 1 73 ? -6.019 0.164 8.656 1.00 91.50 73 ILE A C 1
ATOM 581 O O . ILE A 1 73 ? -7.223 0.284 8.895 1.00 91.50 73 ILE A O 1
ATOM 585 N N . SER A 1 74 ? -5.133 1.100 8.986 1.00 91.19 74 SER A N 1
ATOM 586 C CA . SER A 1 74 ? -5.501 2.380 9.593 1.00 91.19 74 SER A CA 1
ATOM 587 C C . SER A 1 74 ? -6.357 3.206 8.637 1.00 91.19 74 SER A C 1
ATOM 589 O O . SER A 1 74 ? -7.423 3.665 9.041 1.00 91.19 74 SER A O 1
ATOM 591 N N . GLU A 1 75 ? -5.990 3.285 7.355 1.00 92.62 75 GLU A N 1
ATOM 592 C CA . GLU A 1 75 ? -6.815 3.939 6.326 1.00 92.62 75 GLU A CA 1
ATOM 593 C C . GLU A 1 75 ? -8.192 3.281 6.181 1.00 92.62 75 GLU A C 1
ATOM 595 O O . GLU A 1 75 ? -9.223 3.957 6.120 1.00 92.62 75 GLU A O 1
ATOM 600 N N . LEU A 1 76 ? -8.244 1.946 6.208 1.00 88.19 76 LEU A N 1
ATOM 601 C CA . LEU A 1 76 ? -9.503 1.200 6.191 1.00 88.19 76 LEU A CA 1
ATOM 602 C C . LEU A 1 76 ? -10.414 1.553 7.383 1.00 88.19 76 LEU A C 1
ATOM 604 O O . LEU A 1 76 ? -11.639 1.551 7.243 1.00 88.19 76 LEU A O 1
ATOM 608 N N . GLN A 1 77 ? -9.840 1.828 8.554 1.00 85.06 77 GLN A N 1
ATOM 609 C CA . GLN A 1 77 ? -10.579 2.064 9.798 1.00 85.06 77 GLN A CA 1
ATOM 610 C C . GLN A 1 77 ? -10.986 3.516 9.995 1.00 85.06 77 GLN A C 1
ATOM 612 O O . GLN A 1 77 ? -12.099 3.791 10.446 1.00 85.06 77 GLN A O 1
ATOM 617 N N . GLN A 1 78 ? -10.069 4.426 9.697 1.00 87.31 78 GLN A N 1
ATOM 618 C CA . GLN A 1 78 ? -10.159 5.825 10.091 1.00 87.31 78 GLN A CA 1
ATOM 619 C C . GLN A 1 78 ? -10.737 6.697 8.977 1.00 87.31 78 GLN A C 1
ATOM 621 O O . GLN A 1 78 ? -11.312 7.742 9.271 1.00 87.31 78 GLN A O 1
ATOM 626 N N . SER A 1 79 ? -10.648 6.267 7.714 1.00 88.44 79 SER A N 1
ATOM 627 C CA . SER A 1 79 ? -11.153 7.066 6.602 1.00 88.44 79 SER A CA 1
ATOM 628 C C . SER A 1 79 ? -12.685 7.169 6.609 1.00 88.44 79 SER A C 1
ATOM 630 O O . SER A 1 79 ? -13.420 6.174 6.656 1.00 88.44 79 SER A O 1
ATOM 632 N N . GLU A 1 80 ? -13.189 8.401 6.528 1.00 87.25 80 GLU A N 1
ATOM 633 C CA . GLU A 1 80 ? -14.616 8.684 6.326 1.00 87.25 80 GLU A CA 1
ATOM 634 C C . GLU A 1 80 ? -15.052 8.437 4.873 1.00 87.25 80 GLU A C 1
ATOM 636 O O . GLU A 1 80 ? -16.243 8.200 4.598 1.00 87.25 80 GLU A O 1
ATOM 641 N N . ASP A 1 81 ? -14.081 8.461 3.954 1.00 86.56 81 ASP A N 1
ATOM 642 C CA . ASP A 1 81 ? -14.287 8.201 2.544 1.00 86.56 81 ASP A CA 1
ATOM 643 C C . ASP A 1 81 ? -14.449 6.700 2.285 1.00 86.56 81 ASP A C 1
ATOM 645 O O . ASP A 1 81 ? -13.642 5.839 2.640 1.00 86.56 81 ASP A O 1
ATOM 649 N N . GLU A 1 82 ? -15.558 6.370 1.640 1.00 85.44 82 GLU A N 1
ATOM 650 C CA . GLU A 1 82 ? -15.882 4.996 1.303 1.00 85.44 82 GLU A CA 1
ATOM 651 C C . GLU A 1 82 ? -14.939 4.441 0.245 1.00 85.44 82 GLU A C 1
ATOM 653 O O . GLU A 1 82 ? -14.560 3.275 0.336 1.00 85.44 82 GLU A O 1
ATOM 658 N N . THR A 1 83 ? -14.509 5.269 -0.707 1.00 87.88 83 THR A N 1
ATOM 659 C CA . THR A 1 83 ? -13.654 4.800 -1.797 1.00 87.88 83 THR A CA 1
ATOM 660 C C . THR A 1 83 ? -12.256 4.435 -1.309 1.00 87.88 83 THR A C 1
ATOM 662 O O . THR A 1 83 ? -11.730 3.399 -1.710 1.00 87.88 83 THR A O 1
ATOM 665 N N . THR A 1 84 ? -11.714 5.198 -0.360 1.00 90.56 84 THR A N 1
ATOM 666 C CA . THR A 1 84 ? -10.450 4.917 0.333 1.00 90.56 84 THR A CA 1
ATOM 667 C C . THR A 1 84 ? -10.520 3.598 1.094 1.00 90.56 84 THR A C 1
ATOM 669 O O . THR A 1 84 ? -9.663 2.733 0.918 1.00 90.56 84 THR A O 1
ATOM 672 N N . ARG A 1 85 ? -11.588 3.373 1.871 1.00 86.88 85 ARG A N 1
ATOM 673 C CA . ARG A 1 85 ? -11.777 2.103 2.592 1.00 86.88 85 ARG A CA 1
ATOM 674 C C . ARG A 1 85 ? -11.880 0.908 1.648 1.00 86.88 85 ARG A C 1
ATOM 676 O O . ARG A 1 85 ? -11.294 -0.139 1.909 1.00 86.88 85 ARG A O 1
ATOM 683 N N . VAL A 1 86 ? -12.602 1.056 0.538 1.00 84.88 86 VAL A N 1
ATOM 684 C CA . VAL A 1 86 ? -12.697 0.008 -0.486 1.00 84.88 86 VAL A CA 1
ATOM 685 C C . VAL A 1 86 ? -11.343 -0.263 -1.126 1.00 84.88 86 VAL A C 1
ATOM 687 O O . VAL A 1 86 ? -10.980 -1.428 -1.268 1.00 84.88 86 VAL A O 1
ATOM 690 N N . ALA A 1 87 ? -10.582 0.778 -1.465 1.00 89.38 87 ALA A N 1
ATOM 691 C CA . ALA A 1 87 ? -9.246 0.637 -2.031 1.00 89.38 87 ALA A CA 1
ATOM 692 C C . ALA A 1 87 ? -8.298 -0.095 -1.066 1.00 89.38 87 ALA A C 1
ATOM 694 O O . ALA A 1 87 ? -7.637 -1.045 -1.476 1.00 89.38 87 ALA A O 1
ATOM 695 N N . ALA A 1 88 ? -8.305 0.260 0.223 1.00 92.19 88 ALA A N 1
ATOM 696 C CA . ALA A 1 88 ? -7.490 -0.396 1.245 1.00 92.19 88 ALA A CA 1
ATOM 697 C C . ALA A 1 88 ? -7.829 -1.887 1.379 1.00 92.19 88 ALA A C 1
ATOM 699 O O . ALA A 1 88 ? -6.950 -2.749 1.339 1.00 92.19 88 ALA A O 1
ATOM 700 N N . LEU A 1 89 ? -9.120 -2.215 1.474 1.00 86.62 89 LEU A N 1
ATOM 701 C CA . LEU A 1 89 ? -9.569 -3.601 1.567 1.00 86.62 89 LEU A CA 1
ATOM 702 C C . LEU A 1 89 ? -9.245 -4.404 0.298 1.00 86.62 89 LEU A C 1
ATOM 704 O O . LEU A 1 89 ? -8.836 -5.565 0.380 1.00 86.62 89 LEU A O 1
ATOM 708 N N . ARG A 1 90 ? -9.423 -3.792 -0.874 1.00 88.50 90 ARG A N 1
ATOM 709 C CA . ARG A 1 90 ? -9.113 -4.402 -2.168 1.00 88.50 90 ARG A CA 1
ATOM 710 C C . ARG A 1 90 ? -7.619 -4.687 -2.301 1.00 88.50 90 ARG A C 1
ATOM 712 O O . ARG A 1 90 ? -7.274 -5.795 -2.703 1.00 88.50 90 ARG A O 1
ATOM 719 N N . LEU A 1 91 ? -6.756 -3.761 -1.885 1.00 93.88 91 LEU A N 1
ATOM 720 C CA . LEU A 1 91 ? -5.307 -3.958 -1.857 1.00 93.88 91 LEU A CA 1
ATOM 721 C C . LEU A 1 91 ? -4.920 -5.152 -0.973 1.00 93.88 91 LEU A C 1
ATOM 723 O O . LEU A 1 91 ? -4.200 -6.041 -1.425 1.00 93.88 91 LEU A O 1
ATOM 727 N N . VAL A 1 92 ? -5.456 -5.233 0.251 1.00 91.19 92 VAL A N 1
ATOM 728 C CA . VAL A 1 92 ? -5.201 -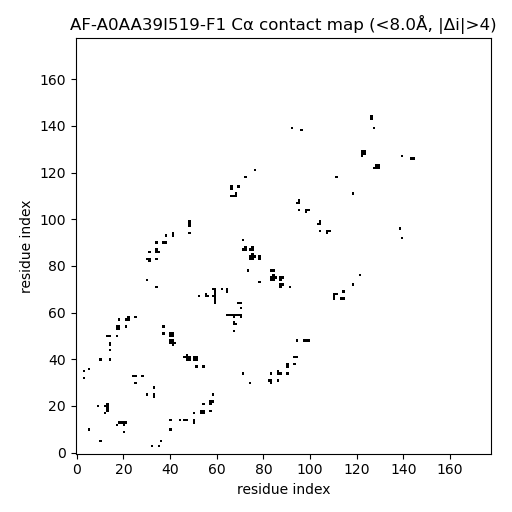6.366 1.164 1.00 91.19 92 VAL A CA 1
ATOM 729 C C . VAL A 1 92 ? -5.651 -7.693 0.548 1.00 91.19 92 VAL A C 1
ATOM 731 O O . VAL A 1 92 ? -4.935 -8.692 0.619 1.00 91.19 92 VAL A O 1
ATOM 734 N N . ASN A 1 93 ? -6.824 -7.715 -0.089 1.00 86.19 93 ASN A N 1
ATOM 735 C CA . ASN A 1 93 ? -7.316 -8.903 -0.778 1.00 86.19 93 ASN A CA 1
ATOM 736 C C . ASN A 1 93 ? -6.394 -9.314 -1.935 1.00 86.19 93 ASN A C 1
ATOM 738 O O . ASN A 1 93 ? -6.045 -10.486 -2.064 1.00 86.19 93 ASN A O 1
ATOM 742 N N . ARG A 1 94 ? -5.963 -8.356 -2.761 1.00 87.69 94 ARG A N 1
ATOM 743 C CA . ARG A 1 94 ? -5.070 -8.622 -3.893 1.00 87.69 94 ARG A CA 1
ATOM 744 C C . ARG A 1 94 ? -3.714 -9.145 -3.439 1.00 87.69 94 ARG A C 1
ATOM 746 O O . ARG A 1 94 ? -3.242 -10.113 -4.024 1.00 87.69 94 ARG A O 1
ATOM 753 N N . LEU A 1 95 ? -3.141 -8.603 -2.366 1.00 91.06 95 LEU A N 1
ATOM 754 C CA . LEU A 1 95 ? -1.899 -9.118 -1.780 1.00 91.06 95 LEU A CA 1
ATOM 755 C C . LEU A 1 95 ? -2.019 -10.595 -1.378 1.00 91.06 95 LEU A C 1
ATOM 757 O O . LEU A 1 95 ? -1.117 -11.382 -1.644 1.00 91.06 95 LEU A O 1
ATOM 761 N N . LEU A 1 96 ? -3.152 -11.001 -0.799 1.00 87.38 96 LEU A N 1
ATOM 762 C CA . LEU A 1 96 ? -3.408 -12.407 -0.472 1.00 87.38 96 LEU A CA 1
ATOM 763 C C . LEU A 1 96 ? -3.580 -13.285 -1.720 1.00 87.38 96 LEU A C 1
ATOM 765 O O . LEU A 1 96 ? -3.059 -14.396 -1.756 1.00 87.38 96 LEU A O 1
ATOM 769 N N . GLN A 1 97 ? -4.317 -12.810 -2.726 1.00 86.44 97 GLN A N 1
ATOM 770 C CA . GLN A 1 97 ? -4.604 -13.573 -3.947 1.00 86.44 97 GLN A CA 1
ATOM 771 C C . GLN A 1 97 ? -3.386 -13.725 -4.862 1.00 86.44 97 GLN A C 1
ATOM 773 O O . GLN A 1 97 ? -3.251 -14.741 -5.537 1.00 86.44 97 GLN A O 1
ATOM 778 N N . MET A 1 98 ? -2.521 -12.712 -4.899 1.00 87.31 98 MET A N 1
ATOM 779 C CA . MET A 1 98 ? -1.369 -12.626 -5.801 1.00 87.31 98 MET A CA 1
ATOM 780 C C . MET A 1 98 ? -0.052 -12.993 -5.112 1.00 87.31 98 MET A C 1
ATOM 782 O O . MET A 1 98 ? 1.024 -12.776 -5.667 1.00 87.31 98 MET A O 1
ATOM 786 N N . ALA A 1 99 ? -0.115 -13.544 -3.899 1.00 89.00 99 ALA A N 1
ATOM 787 C CA . ALA A 1 99 ? 1.063 -13.982 -3.173 1.00 89.00 99 ALA A CA 1
ATOM 788 C C . ALA A 1 99 ? 1.849 -15.028 -3.993 1.00 89.00 99 ALA A C 1
ATOM 790 O O . ALA A 1 99 ? 1.308 -16.089 -4.313 1.00 89.00 99 ALA A O 1
ATOM 791 N N . PRO A 1 100 ? 3.144 -14.801 -4.286 1.00 92.25 100 PRO A N 1
ATOM 792 C CA . PRO A 1 100 ? 3.917 -15.672 -5.179 1.00 92.25 100 PRO A CA 1
ATOM 793 C C . PRO A 1 100 ? 4.266 -17.026 -4.546 1.00 92.25 100 PRO A C 1
ATOM 795 O O . PRO A 1 100 ? 4.792 -17.917 -5.208 1.00 92.25 100 PRO A O 1
ATOM 798 N N . SER A 1 101 ? 4.026 -17.188 -3.241 1.00 91.12 101 SER A N 1
ATOM 799 C CA . SER A 1 101 ? 4.272 -18.435 -2.524 1.00 91.12 101 SER A CA 1
ATOM 800 C C . SER A 1 101 ? 3.355 -18.592 -1.304 1.00 91.12 101 SER A C 1
ATOM 802 O O . SER A 1 101 ? 2.881 -17.596 -0.738 1.00 91.12 101 SER A O 1
ATOM 804 N N . PRO A 1 102 ? 3.174 -19.830 -0.807 1.00 87.19 102 PRO A N 1
ATOM 805 C CA . PRO A 1 102 ? 2.479 -20.073 0.455 1.00 87.19 102 PRO A CA 1
ATOM 806 C C . PRO A 1 102 ? 3.119 -19.334 1.637 1.00 87.19 102 PRO A C 1
ATOM 808 O O . PRO A 1 102 ? 2.417 -18.854 2.521 1.00 87.19 102 PRO A O 1
ATOM 811 N N . ILE A 1 103 ? 4.448 -19.178 1.635 1.00 91.06 103 ILE A N 1
ATOM 812 C CA . ILE A 1 103 ? 5.177 -18.455 2.687 1.00 91.06 103 ILE A CA 1
ATOM 813 C C . ILE A 1 103 ? 4.789 -16.972 2.687 1.00 91.06 103 ILE A C 1
ATOM 815 O O . ILE A 1 103 ? 4.527 -16.416 3.751 1.00 91.06 103 ILE A O 1
ATOM 819 N N . ALA A 1 104 ? 4.709 -16.338 1.513 1.00 87.75 104 ALA A N 1
ATOM 820 C CA . ALA A 1 104 ? 4.254 -14.951 1.395 1.00 87.75 104 ALA A CA 1
ATOM 821 C C . ALA A 1 104 ? 2.810 -14.790 1.900 1.00 87.75 104 ALA A C 1
ATOM 823 O O . ALA A 1 104 ? 2.527 -13.887 2.687 1.00 87.75 104 ALA A O 1
ATOM 824 N N . THR A 1 105 ? 1.929 -15.734 1.552 1.00 84.94 105 THR A N 1
ATOM 825 C CA . THR A 1 105 ? 0.547 -15.771 2.060 1.00 84.94 105 THR A CA 1
ATOM 826 C C . THR A 1 105 ? 0.512 -15.866 3.587 1.00 84.94 105 THR A C 1
ATOM 828 O O . THR A 1 105 ? -0.230 -15.135 4.239 1.00 84.94 105 THR A O 1
ATOM 831 N N . ILE A 1 106 ? 1.318 -16.755 4.178 1.00 85.50 106 ILE A N 1
ATOM 832 C CA . ILE A 1 106 ? 1.406 -16.932 5.634 1.00 85.50 106 ILE A CA 1
ATOM 833 C C . ILE A 1 106 ? 1.899 -15.650 6.306 1.00 85.50 106 ILE A C 1
ATOM 835 O O . ILE A 1 106 ? 1.321 -15.255 7.314 1.00 85.50 106 ILE A O 1
ATOM 839 N N . LYS A 1 107 ? 2.912 -14.978 5.744 1.00 89.75 107 LYS A N 1
ATOM 840 C CA . LYS A 1 107 ? 3.414 -13.699 6.266 1.00 89.75 107 LYS A CA 1
ATOM 841 C C . LYS A 1 107 ? 2.320 -12.633 6.282 1.00 89.75 107 LYS A C 1
ATOM 843 O O . LYS A 1 107 ? 2.043 -12.088 7.341 1.00 89.75 107 LYS A O 1
ATOM 848 N N . ILE A 1 108 ? 1.627 -12.416 5.164 1.00 88.38 108 ILE A N 1
ATOM 849 C CA . ILE A 1 108 ? 0.509 -11.457 5.087 1.00 88.38 108 ILE A CA 1
ATOM 850 C C . ILE A 1 108 ? -0.591 -11.822 6.091 1.00 88.38 108 ILE A C 1
ATOM 852 O O . ILE A 1 108 ? -1.080 -10.968 6.828 1.00 88.38 108 ILE A O 1
ATOM 856 N N . LYS A 1 109 ? -0.964 -13.106 6.176 1.00 83.50 109 LYS A N 1
ATOM 857 C CA . LYS A 1 109 ? -1.945 -13.581 7.163 1.00 83.50 109 LYS A CA 1
ATOM 858 C C . LYS A 1 109 ? -1.476 -13.323 8.599 1.00 83.50 109 LYS A C 1
ATOM 860 O O . LYS A 1 109 ? -2.310 -12.982 9.430 1.00 83.50 109 LYS A O 1
ATOM 865 N N . HIS A 1 110 ? -0.189 -13.485 8.900 1.00 86.25 110 HIS A N 1
ATOM 866 C CA . HIS A 1 110 ? 0.385 -13.233 10.222 1.00 86.25 110 HIS A CA 1
ATOM 867 C C . HIS A 1 110 ? 0.362 -11.742 10.584 1.00 86.25 110 HIS A C 1
ATOM 869 O O . HIS A 1 110 ? -0.074 -11.396 11.678 1.00 86.25 110 HIS A O 1
ATOM 875 N N . GLU A 1 111 ? 0.735 -10.858 9.659 1.00 87.19 111 GLU A N 1
ATOM 876 C CA . GLU A 1 111 ? 0.613 -9.403 9.837 1.00 87.19 111 GLU A CA 1
ATOM 877 C C . GLU A 1 111 ? -0.839 -9.020 10.170 1.00 87.19 111 GLU A C 1
ATOM 879 O O . GLU A 1 111 ? -1.115 -8.385 11.186 1.00 87.19 111 GLU A O 1
ATOM 884 N N . LEU A 1 112 ? -1.809 -9.521 9.395 1.00 84.25 112 LEU A N 1
ATOM 885 C CA . LEU A 1 112 ? -3.238 -9.299 9.657 1.00 84.25 112 LEU A CA 1
ATOM 886 C C . LEU A 1 112 ? -3.703 -9.903 10.993 1.00 84.25 112 LEU A C 1
ATOM 888 O O . LEU A 1 112 ? -4.633 -9.385 11.612 1.00 84.25 112 LEU A O 1
ATOM 892 N N . GLN A 1 113 ? -3.083 -10.999 11.442 1.00 80.50 113 GLN A N 1
ATOM 893 C CA . GLN A 1 113 ? -3.316 -11.585 12.764 1.00 80.50 113 GLN A CA 1
ATOM 894 C C . GLN A 1 113 ? -2.793 -10.708 13.897 1.00 80.50 113 GLN A C 1
ATOM 896 O O . GLN A 1 113 ? -3.471 -10.605 14.916 1.00 80.50 113 GLN A O 1
ATOM 901 N N . GLY A 1 114 ? -1.656 -10.040 13.716 1.00 71.19 114 GLY A N 1
ATOM 902 C CA . GLY A 1 114 ? -1.157 -9.035 14.656 1.00 71.19 114 GLY A CA 1
ATOM 903 C C . GLY A 1 114 ? -2.131 -7.868 14.837 1.00 71.19 114 GLY A C 1
ATOM 904 O O . GLY A 1 114 ? -2.285 -7.349 15.938 1.00 71.19 114 GLY A O 1
ATOM 905 N N . ILE A 1 115 ? -2.884 -7.542 13.781 1.00 73.00 115 ILE A N 1
ATOM 906 C CA . ILE A 1 115 ? -3.834 -6.419 13.724 1.00 73.00 115 ILE A CA 1
ATOM 907 C C . ILE A 1 115 ? -5.297 -6.880 13.999 1.00 73.00 115 ILE A C 1
ATOM 909 O O . ILE A 1 115 ? -6.255 -6.100 13.937 1.00 73.00 115 ILE A O 1
ATOM 913 N N . ARG A 1 116 ? -5.517 -8.170 14.325 1.00 63.19 116 ARG A N 1
ATOM 914 C CA . ARG A 1 116 ? -6.843 -8.842 14.333 1.00 63.19 116 ARG A CA 1
ATOM 915 C C . ARG A 1 116 ? -7.912 -8.227 15.222 1.00 63.19 116 ARG A C 1
ATOM 917 O O . ARG A 1 116 ? -9.090 -8.422 14.919 1.00 63.19 116 ARG A O 1
ATOM 924 N N . GLY A 1 117 ? -7.533 -7.536 16.296 1.00 57.97 117 GLY A N 1
ATOM 925 C CA . GLY A 1 117 ? -8.494 -6.906 17.207 1.00 57.97 117 GLY A CA 1
ATOM 926 C C . GLY A 1 117 ? -9.437 -5.932 16.494 1.00 57.97 117 GLY A C 1
ATOM 927 O O . GLY A 1 117 ? -10.570 -5.749 16.925 1.00 57.97 117 GLY A O 1
ATOM 928 N N . THR A 1 118 ? -9.001 -5.379 15.362 1.00 55.38 118 THR A N 1
ATOM 929 C CA . THR A 1 118 ? -9.644 -4.214 14.754 1.00 55.38 118 THR A CA 1
ATOM 930 C C . THR A 1 118 ? -10.250 -4.519 13.374 1.00 55.38 118 THR A C 1
ATOM 932 O O . THR A 1 118 ? -11.271 -3.946 12.997 1.00 55.38 118 THR A O 1
ATOM 935 N N . VAL A 1 119 ? -9.696 -5.486 12.629 1.00 56.22 119 VAL A N 1
ATOM 936 C CA . VAL A 1 119 ? -10.174 -5.856 11.278 1.00 56.22 119 VAL A CA 1
ATOM 937 C C . VAL A 1 119 ? -11.385 -6.796 11.324 1.00 56.22 119 VAL A C 1
ATOM 939 O O . VAL A 1 119 ? -12.337 -6.611 10.570 1.00 56.22 119 VAL A O 1
ATOM 942 N N . ILE A 1 120 ? -11.402 -7.786 12.225 1.00 53.84 120 ILE A N 1
ATOM 943 C CA . ILE A 1 120 ? -12.479 -8.793 12.282 1.00 53.84 120 ILE A CA 1
ATOM 944 C C . ILE A 1 120 ? -13.834 -8.163 12.644 1.00 53.84 120 ILE A C 1
ATOM 946 O O . ILE A 1 120 ? -14.846 -8.534 12.054 1.00 53.84 120 ILE A O 1
ATOM 950 N N . GLU A 1 121 ? -13.873 -7.200 13.566 1.00 52.22 121 GLU A N 1
ATOM 951 C CA . GLU A 1 121 ? -15.123 -6.533 13.962 1.00 52.22 121 GLU A CA 1
ATOM 952 C C . GLU A 1 121 ? -15.689 -5.651 12.841 1.00 52.22 121 GLU A C 1
ATOM 954 O O . GLU A 1 121 ? -16.899 -5.630 12.604 1.00 52.22 121 GLU A O 1
ATOM 959 N N . MET A 1 122 ? -14.821 -5.001 12.062 1.00 52.41 122 MET A N 1
ATOM 960 C CA . MET A 1 122 ? -15.251 -4.233 10.894 1.00 52.41 122 MET A CA 1
ATOM 961 C C . MET A 1 122 ? -15.753 -5.112 9.749 1.00 52.41 122 MET A C 1
ATOM 963 O O . MET A 1 122 ? -16.757 -4.780 9.114 1.00 52.41 122 MET A O 1
ATOM 967 N N . LEU A 1 123 ? -15.101 -6.252 9.515 1.00 50.94 123 LEU A N 1
ATOM 968 C CA . LEU A 1 123 ? -15.513 -7.210 8.491 1.00 50.94 123 LEU A CA 1
ATOM 969 C C . LEU A 1 123 ? -16.822 -7.930 8.860 1.0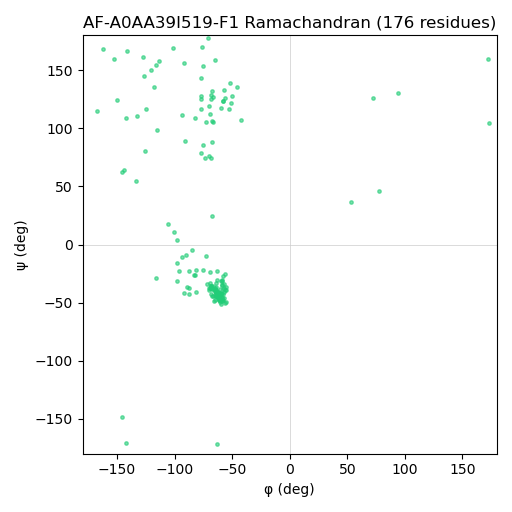0 50.94 123 LEU A C 1
ATOM 971 O O . LEU A 1 123 ? -17.688 -8.100 8.000 1.00 50.94 123 LEU A O 1
ATOM 975 N N . LYS A 1 124 ? -17.028 -8.251 10.145 1.00 49.28 124 LYS A N 1
ATOM 976 C CA . LYS A 1 124 ? -18.292 -8.804 10.666 1.00 49.28 124 LYS A CA 1
ATOM 977 C C . LYS A 1 124 ? -19.448 -7.800 10.626 1.00 49.28 124 LYS A C 1
ATOM 979 O O . LYS A 1 124 ? -20.582 -8.199 10.382 1.00 49.28 124 LYS A O 1
ATOM 984 N N . GLY A 1 125 ? -19.183 -6.513 10.862 1.00 42.25 125 GLY A N 1
ATOM 985 C CA . GLY A 1 125 ? -20.210 -5.468 10.888 1.00 42.25 125 GLY A CA 1
ATOM 986 C C . GLY A 1 125 ? -20.633 -4.940 9.512 1.00 42.25 125 GLY A C 1
ATOM 987 O O . GLY A 1 125 ? -21.710 -4.353 9.399 1.00 42.25 125 GLY A O 1
ATOM 988 N N . ARG A 1 126 ? -19.802 -5.097 8.468 1.00 47.81 126 ARG A N 1
ATOM 989 C CA . ARG A 1 126 ? -20.030 -4.483 7.145 1.00 47.81 126 ARG A CA 1
ATOM 990 C C . ARG A 1 126 ? -19.547 -5.333 5.957 1.00 47.81 126 ARG A C 1
ATOM 992 O O . ARG A 1 126 ? -18.790 -4.849 5.128 1.00 47.81 126 ARG A O 1
ATOM 999 N N . TYR A 1 127 ? -20.122 -6.522 5.779 1.00 43.00 127 TYR A N 1
ATOM 1000 C CA . TYR A 1 127 ? -20.091 -7.275 4.507 1.00 43.00 127 TYR A CA 1
ATOM 1001 C C . TYR A 1 127 ? -18.800 -8.024 4.149 1.00 43.00 127 TYR A C 1
ATOM 1003 O O . TYR A 1 127 ? -18.414 -8.046 2.984 1.00 43.00 127 TYR A O 1
ATOM 1011 N N . ILE A 1 128 ? -18.196 -8.758 5.084 1.00 42.66 128 ILE A N 1
ATOM 1012 C CA . ILE A 1 128 ? -17.464 -9.977 4.710 1.00 42.66 128 ILE A CA 1
ATOM 1013 C C . ILE A 1 128 ? -17.884 -11.091 5.659 1.00 42.66 128 ILE A C 1
ATOM 1015 O O . ILE A 1 128 ? -17.548 -11.081 6.843 1.00 42.66 128 ILE A O 1
ATOM 1019 N N . THR A 1 129 ? -18.609 -12.080 5.141 1.00 31.53 129 THR A N 1
ATOM 1020 C CA . THR A 1 129 ? -18.816 -13.342 5.849 1.00 31.53 129 THR A CA 1
ATOM 1021 C C . THR A 1 129 ? -17.466 -14.051 5.921 1.00 31.53 129 THR A C 1
ATOM 1023 O O . THR A 1 129 ? -17.102 -14.817 5.034 1.00 31.53 129 THR A O 1
ATOM 1026 N N . ILE A 1 130 ? -16.683 -13.768 6.963 1.00 38.44 130 ILE A N 1
ATOM 1027 C CA . ILE A 1 130 ? -15.586 -14.648 7.359 1.00 38.44 130 ILE A CA 1
ATOM 1028 C C . ILE A 1 130 ? -16.270 -15.827 8.047 1.00 38.44 130 ILE A C 1
ATOM 1030 O O . ILE A 1 130 ? -16.501 -15.806 9.256 1.00 38.44 130 ILE A O 1
ATOM 1034 N N . GLU A 1 131 ? -16.698 -16.813 7.259 1.00 31.36 131 GLU A N 1
ATOM 1035 C CA . GLU A 1 131 ? -17.125 -18.099 7.806 1.00 31.36 131 GLU A CA 1
ATOM 1036 C C . GLU A 1 131 ? -16.022 -18.584 8.766 1.00 31.36 131 GLU A C 1
ATOM 1038 O O . GLU A 1 131 ? -14.850 -18.609 8.375 1.00 31.36 131 GLU A O 1
ATOM 1043 N N . PRO A 1 132 ? -16.344 -18.946 10.021 1.00 35.44 132 PRO A N 1
ATOM 1044 C CA . PRO A 1 132 ? -15.380 -19.523 10.943 1.00 35.44 132 PRO A CA 1
ATOM 1045 C C . PRO A 1 132 ? -15.095 -20.962 10.499 1.00 35.44 132 PRO A C 1
ATOM 1047 O O . PRO A 1 132 ? -15.583 -21.928 11.080 1.00 35.44 132 PRO A O 1
ATOM 1050 N N . LYS A 1 133 ? -14.328 -21.109 9.423 1.00 30.19 133 LYS A N 1
ATOM 1051 C CA . LYS A 1 133 ? -13.760 -22.370 8.957 1.00 30.19 133 LYS A CA 1
ATOM 1052 C C . LYS A 1 133 ? -12.238 -22.254 8.927 1.00 30.19 133 LYS A C 1
ATOM 1054 O O . LYS A 1 133 ? -11.717 -21.145 8.793 1.00 30.19 133 LYS A O 1
ATOM 1059 N N . PRO A 1 134 ? -11.520 -23.372 9.130 1.00 34.53 134 PRO A N 1
ATOM 1060 C CA . PRO A 1 134 ? -10.062 -23.376 9.136 1.00 34.53 134 PRO A CA 1
ATOM 1061 C C . PRO A 1 134 ? -9.528 -22.707 7.861 1.00 34.53 134 PRO A C 1
ATOM 1063 O O . PRO A 1 134 ? -10.106 -22.845 6.786 1.00 34.53 134 PRO A O 1
ATOM 1066 N N . PHE A 1 135 ? -8.474 -21.910 8.041 1.00 43.25 135 PHE A N 1
ATOM 1067 C CA . PHE A 1 135 ? -7.991 -20.808 7.192 1.00 43.25 135 PHE A CA 1
ATOM 1068 C C . PHE A 1 135 ? -7.424 -21.197 5.808 1.00 43.25 135 PHE A C 1
ATOM 1070 O O . PHE A 1 135 ? -6.623 -20.438 5.242 1.00 43.25 135 PHE A O 1
ATOM 1077 N N . ASP A 1 136 ? -7.831 -22.339 5.261 1.00 37.25 136 ASP A N 1
ATOM 1078 C CA . ASP A 1 136 ? -7.221 -22.921 4.068 1.00 37.25 136 ASP A CA 1
ATOM 1079 C C . ASP A 1 136 ? -7.834 -22.416 2.751 1.00 37.25 136 ASP A C 1
ATOM 1081 O O . ASP A 1 136 ? -7.105 -22.327 1.774 1.00 37.25 136 ASP A O 1
ATOM 1085 N N . ASP A 1 137 ? -9.075 -21.909 2.733 1.00 36.59 137 ASP A N 1
ATOM 1086 C CA . ASP A 1 137 ? -9.749 -21.494 1.483 1.00 36.59 137 ASP A CA 1
ATOM 1087 C C . ASP A 1 137 ? -10.440 -20.116 1.568 1.00 36.59 137 ASP A C 1
ATOM 1089 O O . ASP A 1 137 ? -11.634 -19.969 1.298 1.00 36.59 137 ASP A O 1
ATOM 1093 N N . VAL A 1 138 ? -9.711 -19.062 1.954 1.00 41.19 138 VAL A N 1
ATOM 1094 C CA . VAL A 1 138 ? -10.255 -17.688 1.920 1.00 41.19 138 VAL A CA 1
ATOM 1095 C C . VAL A 1 138 ? -9.939 -17.033 0.575 1.00 41.19 138 VAL A C 1
ATOM 1097 O O . VAL A 1 138 ? -8.929 -16.350 0.431 1.00 41.19 138 VAL A O 1
ATOM 1100 N N . ILE A 1 139 ? -10.834 -17.203 -0.400 1.00 40.59 139 ILE A N 1
ATOM 1101 C CA . ILE A 1 139 ? -10.973 -16.267 -1.523 1.00 40.59 139 ILE A CA 1
ATOM 1102 C C . ILE A 1 139 ? -12.060 -15.266 -1.127 1.00 40.59 139 ILE A C 1
ATOM 1104 O O . ILE A 1 139 ? -13.232 -15.629 -1.011 1.00 40.59 139 ILE A O 1
ATOM 1108 N N . LEU A 1 140 ? -11.690 -14.003 -0.887 1.00 43.25 140 LEU A N 1
ATOM 1109 C CA . LEU A 1 140 ? -12.666 -12.941 -0.630 1.00 43.25 140 LEU A CA 1
ATOM 1110 C C . LEU A 1 140 ? -13.471 -12.704 -1.921 1.00 43.25 140 LEU A C 1
ATOM 1112 O O . LEU A 1 140 ? -12.958 -12.152 -2.894 1.00 43.25 140 LEU A O 1
ATOM 1116 N N . SER A 1 141 ? -14.721 -13.171 -1.939 1.00 37.28 141 SER A N 1
ATOM 1117 C CA . SER A 1 141 ? -15.644 -13.002 -3.065 1.00 37.28 141 SER A CA 1
ATOM 1118 C C . SER A 1 141 ? -16.052 -11.529 -3.209 1.00 37.28 141 SER A C 1
ATOM 1120 O O . SER A 1 141 ? -16.553 -10.929 -2.258 1.00 37.28 141 SER A O 1
ATOM 1122 N N . GLU A 1 142 ? -15.851 -10.945 -4.397 1.00 40.16 142 GLU A N 1
ATOM 1123 C CA . GLU A 1 142 ? -16.217 -9.563 -4.755 1.00 40.16 142 GLU A CA 1
ATOM 1124 C C . GLU A 1 142 ? -17.745 -9.366 -4.826 1.00 40.16 142 GLU A C 1
ATOM 1126 O O . GLU A 1 142 ? -18.338 -9.242 -5.897 1.00 40.16 142 GLU A O 1
ATOM 1131 N N . LYS A 1 143 ? -18.421 -9.315 -3.678 1.00 36.47 143 LYS A N 1
ATOM 1132 C CA . LYS A 1 143 ? -19.796 -8.802 -3.587 1.00 36.47 143 LYS A CA 1
ATOM 1133 C C . LYS A 1 143 ? -19.870 -7.708 -2.533 1.00 36.47 143 LYS A C 1
ATOM 1135 O O . LYS A 1 143 ? -20.303 -7.928 -1.408 1.00 36.47 143 LYS A O 1
ATOM 1140 N N . PHE A 1 144 ? -19.456 -6.510 -2.929 1.00 40.91 144 PHE A N 1
ATOM 1141 C CA . PHE A 1 144 ? -19.639 -5.298 -2.140 1.00 40.91 144 PHE A CA 1
ATOM 1142 C C . PHE A 1 144 ? -21.053 -4.753 -2.362 1.00 40.91 144 PHE A C 1
ATOM 1144 O O . PHE A 1 144 ? -21.365 -4.245 -3.435 1.00 40.91 144 PHE A O 1
ATOM 1151 N N . CYS A 1 145 ? -21.922 -4.865 -1.357 1.00 33.56 145 CYS A N 1
ATOM 1152 C CA . CYS A 1 145 ? -23.214 -4.184 -1.344 1.00 33.56 145 CYS A CA 1
ATOM 1153 C C . CYS A 1 145 ? -23.216 -3.183 -0.191 1.00 33.56 145 CYS A C 1
ATOM 1155 O O . CYS A 1 145 ? -23.437 -3.550 0.961 1.00 33.56 145 CYS A O 1
ATOM 1157 N N . PHE A 1 146 ? -22.950 -1.916 -0.494 1.00 38.31 146 PHE A N 1
ATOM 1158 C CA . PHE A 1 146 ? -23.039 -0.853 0.499 1.00 38.31 146 PHE A CA 1
ATOM 1159 C C . PHE A 1 146 ? -24.510 -0.492 0.728 1.00 38.31 146 PHE A C 1
ATOM 1161 O O . PHE A 1 146 ? -25.230 -0.223 -0.237 1.00 38.31 146 PHE A O 1
ATOM 1168 N N . PRO A 1 147 ? -24.998 -0.470 1.978 1.00 34.50 147 PRO A N 1
ATOM 1169 C CA . PRO A 1 147 ? -26.287 0.124 2.260 1.00 34.50 147 PRO A CA 1
ATOM 1170 C C . PRO A 1 147 ? -26.152 1.636 2.025 1.00 34.50 147 PRO A C 1
ATOM 1172 O O . PRO A 1 147 ? -25.196 2.237 2.526 1.00 34.50 147 PRO A O 1
ATOM 1175 N N . PRO A 1 148 ? -27.0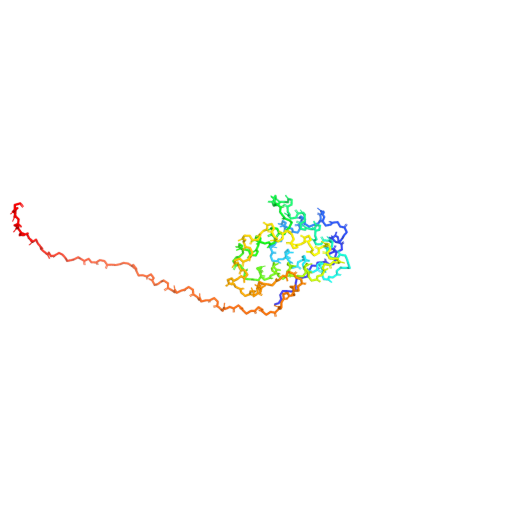77 2.277 1.289 1.00 32.81 148 PRO A N 1
ATOM 1176 C CA . PRO A 1 148 ? -27.048 3.723 1.128 1.00 32.81 148 PRO A CA 1
ATOM 1177 C C . PRO A 1 148 ? -27.081 4.373 2.515 1.00 32.81 148 PRO A C 1
ATOM 1179 O O . PRO A 1 148 ? -27.948 4.058 3.335 1.00 32.81 148 PRO A O 1
ATOM 1182 N N . LYS A 1 149 ? -26.110 5.254 2.795 1.00 41.12 149 LYS A N 1
ATOM 1183 C CA . LYS A 1 149 ? -26.041 6.006 4.054 1.00 41.12 149 LYS A CA 1
ATOM 1184 C C . LYS A 1 149 ? -27.386 6.711 4.262 1.00 41.12 149 LYS A C 1
ATOM 1186 O O . LYS A 1 149 ? -27.770 7.568 3.467 1.00 41.12 149 LYS A O 1
ATOM 1191 N N . ALA A 1 150 ? -28.107 6.353 5.324 1.00 41.12 150 ALA A N 1
ATOM 1192 C CA . ALA A 1 150 ? -29.257 7.132 5.755 1.00 41.12 150 ALA A CA 1
ATOM 1193 C C . ALA A 1 150 ? -28.759 8.545 6.090 1.00 41.12 150 ALA A C 1
ATOM 1195 O O . ALA A 1 150 ? -27.914 8.716 6.970 1.00 41.12 150 ALA A O 1
ATOM 1196 N N . LEU A 1 151 ? -29.257 9.537 5.347 1.00 34.84 151 LEU A N 1
ATOM 1197 C CA . LEU A 1 151 ? -29.033 10.958 5.602 1.00 34.84 151 LEU A CA 1
ATOM 1198 C C . LEU A 1 151 ? -29.233 11.253 7.098 1.00 34.84 151 LEU A C 1
ATOM 1200 O O . LEU A 1 151 ? -30.232 10.792 7.667 1.00 34.84 151 LEU A O 1
ATOM 1204 N N . PRO A 1 152 ? -28.350 12.034 7.747 1.00 37.34 152 PRO A N 1
ATOM 1205 C CA . PRO A 1 152 ? -28.617 12.490 9.099 1.00 37.34 152 PRO A CA 1
ATOM 1206 C C . PRO A 1 152 ? -29.937 13.264 9.077 1.00 37.34 152 PRO A C 1
ATOM 1208 O O . PRO A 1 152 ? -30.124 14.196 8.290 1.00 37.34 152 PRO A O 1
ATOM 1211 N N . ARG A 1 153 ? -30.890 12.826 9.907 1.00 37.88 153 ARG A N 1
ATOM 1212 C CA . ARG A 1 153 ? -32.168 13.513 10.089 1.00 37.88 153 ARG A CA 1
ATOM 1213 C C . ARG A 1 153 ? -31.875 14.979 10.391 1.00 37.88 153 ARG A C 1
ATOM 1215 O O . ARG A 1 153 ? -31.176 15.291 11.349 1.00 37.88 153 ARG A O 1
ATOM 1222 N N . LYS A 1 154 ? -32.423 15.846 9.543 1.00 34.16 154 LYS A N 1
ATOM 1223 C CA . LYS A 1 154 ? -32.473 17.301 9.680 1.00 34.16 154 LYS A CA 1
ATOM 1224 C C . LYS A 1 154 ? -32.815 17.644 11.136 1.00 34.16 154 LYS A C 1
ATOM 1226 O O . LYS A 1 154 ? -33.943 17.423 11.569 1.00 34.16 154 LYS A O 1
ATOM 1231 N N . VAL A 1 155 ? -31.836 18.128 11.898 1.00 35.47 155 VAL A N 1
ATOM 1232 C CA . VAL A 1 155 ? -32.091 18.721 13.211 1.00 35.47 155 VAL A CA 1
ATOM 1233 C C . VAL A 1 155 ? -32.743 20.065 12.925 1.00 35.47 155 VAL A C 1
ATOM 1235 O O . VAL A 1 155 ? -32.103 20.987 12.420 1.00 35.47 155 VAL A O 1
ATOM 1238 N N . THR A 1 156 ? -34.049 20.151 13.147 1.00 31.84 156 THR A N 1
ATOM 1239 C CA . THR A 1 156 ? -34.781 21.410 13.070 1.00 31.84 156 THR A CA 1
ATOM 1240 C C . THR A 1 156 ? -34.299 22.288 14.220 1.00 31.84 156 THR A C 1
ATOM 1242 O O . THR A 1 156 ? -34.614 22.034 15.379 1.00 31.84 156 THR A O 1
ATOM 1245 N N . PHE A 1 157 ? -33.504 23.306 13.904 1.00 28.72 157 PHE A N 1
ATOM 1246 C CA . PHE A 1 157 ? -33.253 24.413 14.815 1.00 28.72 157 PHE A CA 1
ATOM 1247 C C . PHE A 1 157 ? -34.531 25.252 14.923 1.00 28.72 157 PHE A C 1
ATOM 1249 O O . PHE A 1 157 ? -34.982 25.823 13.932 1.00 28.72 157 PHE A O 1
ATOM 1256 N N . CYS A 1 158 ? -35.083 25.360 16.129 1.00 30.22 158 CYS A N 1
ATOM 1257 C CA . CYS A 1 158 ? -35.961 26.459 16.515 1.00 30.22 158 CYS A CA 1
ATOM 1258 C C . CYS A 1 158 ? -35.377 27.109 17.772 1.00 30.22 158 CYS A C 1
ATOM 1260 O O . CYS A 1 158 ? -35.322 26.482 18.823 1.00 30.22 158 CYS A O 1
ATOM 1262 N N . SER A 1 159 ? -34.987 28.374 17.643 1.00 32.66 159 SER A N 1
ATOM 1263 C CA . SER A 1 159 ? -34.761 29.330 18.735 1.00 32.66 159 SER A CA 1
ATOM 1264 C C . SER A 1 159 ? -35.282 30.694 18.253 1.00 32.66 159 SER A C 1
ATOM 1266 O O . SER A 1 159 ? -35.345 30.902 17.041 1.00 32.66 159 SER A O 1
ATOM 1268 N N . PRO A 1 160 ? -35.465 31.703 19.119 1.00 48.38 160 PRO A N 1
ATOM 1269 C CA . PRO A 1 160 ? -36.258 31.758 20.355 1.00 48.38 160 PRO A CA 1
ATOM 1270 C C . PRO A 1 160 ? -37.236 32.969 20.331 1.00 48.38 160 PRO A C 1
ATOM 1272 O O . PRO A 1 160 ? -37.003 33.915 19.583 1.00 48.38 160 PRO A O 1
ATOM 1275 N N . SER A 1 161 ? -38.297 32.995 21.154 1.00 34.47 161 SER A N 1
ATOM 1276 C CA . SER A 1 161 ? -39.003 34.233 21.585 1.00 34.47 161 SER A CA 1
ATOM 1277 C C . SER A 1 161 ? -39.968 33.960 22.762 1.00 34.47 161 SER A C 1
ATOM 1279 O O . SER A 1 161 ? -40.935 33.219 22.609 1.00 34.47 161 SER A O 1
ATOM 1281 N N . ASP A 1 162 ? -39.659 34.554 23.921 1.00 36.91 162 ASP A N 1
ATOM 1282 C CA . ASP A 1 162 ? -40.408 34.653 25.204 1.00 36.91 162 ASP A CA 1
ATOM 1283 C C . ASP A 1 162 ? -41.657 35.594 25.110 1.00 36.91 162 ASP A C 1
ATOM 1285 O O . ASP A 1 162 ? -41.793 36.215 24.051 1.00 36.91 162 ASP A O 1
ATOM 1289 N N . PRO A 1 163 ? -42.543 35.827 26.137 1.00 46.06 163 PRO A N 1
ATOM 1290 C CA . PRO A 1 163 ? -42.369 35.682 27.603 1.00 46.06 163 PRO A CA 1
ATOM 1291 C C . PRO A 1 163 ? -43.667 35.211 28.380 1.00 46.06 163 PRO A C 1
ATOM 1293 O O . PRO A 1 163 ? -44.420 34.405 27.838 1.00 46.06 163 PRO A O 1
ATOM 1296 N N . PRO A 1 164 ? -43.955 35.587 29.659 1.00 50.66 164 PRO A N 1
ATOM 1297 C CA . PRO A 1 164 ? -44.081 34.658 30.794 1.00 50.66 164 PRO A CA 1
ATOM 1298 C C . PRO A 1 164 ? -45.501 34.550 31.406 1.00 50.66 164 PRO A C 1
ATOM 1300 O O . PRO A 1 164 ? -46.275 35.501 31.370 1.00 50.66 164 PRO A O 1
ATOM 1303 N N . VAL A 1 165 ? -45.826 33.455 32.112 1.00 42.59 165 VAL A N 1
ATOM 1304 C CA . VAL A 1 165 ? -46.989 33.426 33.032 1.00 42.59 165 VAL A CA 1
ATOM 1305 C C . VAL A 1 165 ? -46.678 32.614 34.304 1.00 42.59 165 VAL A C 1
ATOM 1307 O O . VAL A 1 165 ? -46.578 31.393 34.275 1.00 42.59 165 VAL A O 1
ATOM 1310 N N . ARG A 1 166 ? -46.537 33.310 35.441 1.00 42.03 166 ARG A N 1
ATOM 1311 C CA . ARG A 1 166 ? -46.834 32.820 36.814 1.00 42.03 166 ARG A CA 1
ATOM 1312 C C . ARG A 1 166 ? -48.296 33.205 37.124 1.00 42.03 166 ARG A C 1
ATOM 1314 O O . ARG A 1 166 ? -48.727 34.188 36.520 1.00 42.03 166 ARG A O 1
ATOM 1321 N N . PRO A 1 167 ? -49.066 32.559 38.035 1.00 44.09 167 PRO A N 1
ATOM 1322 C CA . PRO A 1 167 ? -48.727 32.198 39.433 1.00 44.09 167 PRO A CA 1
ATOM 1323 C C . PRO A 1 167 ? -49.311 30.798 39.828 1.00 44.09 167 PRO A C 1
ATOM 1325 O O . PRO A 1 167 ? -49.741 30.077 38.944 1.00 44.09 167 PRO A O 1
ATOM 1328 N N . ALA A 1 168 ? -49.345 30.245 41.049 1.00 38.53 168 ALA A N 1
ATOM 1329 C CA . ALA A 1 168 ? -49.411 30.773 42.408 1.00 38.53 168 ALA A CA 1
ATOM 1330 C C . ALA A 1 168 ? -48.978 29.723 43.467 1.00 38.53 168 ALA A C 1
ATOM 1332 O O . ALA A 1 168 ? -48.827 28.536 43.199 1.00 38.53 168 ALA A O 1
ATOM 1333 N N . ILE A 1 169 ? -48.794 30.240 44.678 1.00 40.19 169 ILE A N 1
ATOM 1334 C CA . ILE A 1 169 ? -48.338 29.655 45.947 1.00 40.19 169 ILE A CA 1
ATOM 1335 C C . ILE A 1 169 ? -49.502 28.847 46.574 1.00 40.19 169 ILE A C 1
ATOM 1337 O O . ILE A 1 169 ? -50.644 29.28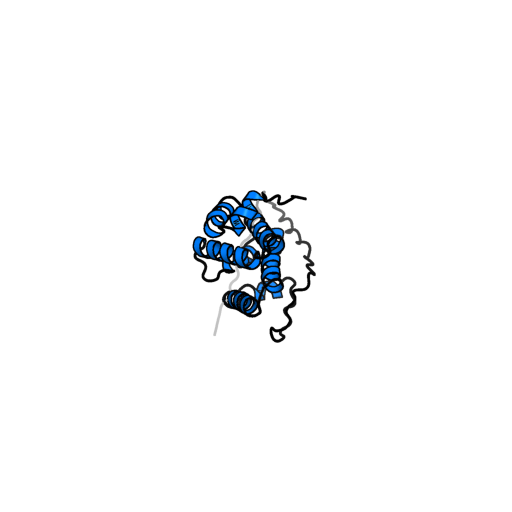9 46.468 1.00 40.19 169 ILE A O 1
ATOM 1341 N N . SER A 1 170 ? -49.296 27.701 47.245 1.00 45.16 170 SER A N 1
ATOM 1342 C CA . SER A 1 170 ? -49.313 27.567 48.726 1.00 45.16 170 SER A CA 1
ATOM 1343 C C . SER A 1 170 ? -49.243 26.094 49.195 1.00 45.16 170 SER A C 1
ATOM 1345 O O . SER A 1 170 ? -49.576 25.203 48.413 1.00 45.16 170 SER A O 1
ATOM 1347 N N . PRO A 1 171 ? -48.830 25.832 50.458 1.00 54.00 171 PRO A N 1
ATOM 1348 C CA . PRO A 1 171 ? -48.473 24.513 50.991 1.00 54.00 171 PRO A CA 1
ATOM 1349 C C . PRO A 1 171 ? -49.589 23.884 51.848 1.00 54.00 171 PRO A C 1
ATOM 1351 O O . PRO A 1 171 ? -50.520 24.568 52.270 1.00 54.00 171 PRO A O 1
ATOM 1354 N N . SER A 1 172 ? -49.473 22.598 52.196 1.00 42.88 172 SER A N 1
ATOM 1355 C CA . SER A 1 172 ? -50.167 22.033 53.365 1.00 42.88 172 SER A CA 1
ATOM 1356 C C . SER A 1 172 ? -49.392 20.874 53.993 1.00 42.88 172 SER A C 1
ATOM 1358 O O . SER A 1 172 ? -49.024 19.909 53.329 1.00 42.88 172 SER A O 1
ATOM 1360 N N . SER A 1 173 ? -49.138 21.044 55.291 1.00 48.84 173 SER A N 1
ATOM 1361 C CA . SER A 1 173 ? -48.531 20.123 56.252 1.00 48.84 173 SER A CA 1
ATOM 1362 C C . SER A 1 173 ? -49.359 18.866 56.512 1.00 48.84 173 SER A C 1
ATOM 1364 O O . SER A 1 173 ? -50.580 18.910 56.393 1.00 48.84 173 SER A O 1
ATOM 1366 N N . SER A 1 174 ? -48.695 17.815 57.013 1.00 45.62 174 SER A N 1
ATOM 1367 C CA . SER A 1 174 ? -49.031 16.991 58.206 1.00 45.62 174 SER A CA 1
ATOM 1368 C C . SER A 1 174 ? -48.047 15.804 58.225 1.00 45.62 174 SER A C 1
ATOM 1370 O O . SER A 1 174 ? -48.013 15.045 57.268 1.00 45.62 174 SER A O 1
ATOM 1372 N N . ALA A 1 175 ? -47.019 15.743 59.076 1.00 46.22 175 ALA A N 1
ATOM 1373 C CA . ALA A 1 175 ? -46.995 15.488 60.522 1.00 46.22 175 ALA A CA 1
ATOM 1374 C C . ALA A 1 175 ? -47.297 14.028 60.941 1.00 46.22 175 ALA A C 1
ATOM 1376 O O . ALA A 1 175 ? -48.382 13.518 60.694 1.00 46.22 175 ALA A O 1
ATOM 1377 N N . LEU A 1 176 ? -46.341 13.504 61.722 1.00 45.28 176 LEU A N 1
ATOM 1378 C CA . LEU A 1 176 ? -46.442 12.567 62.854 1.00 45.28 176 LEU A CA 1
ATOM 1379 C C . LEU A 1 176 ? -46.281 11.040 62.666 1.00 45.28 176 LEU A C 1
ATOM 1381 O O . LEU A 1 176 ? -46.912 10.405 61.831 1.00 45.28 176 LEU A O 1
ATOM 1385 N N . SER A 1 177 ? -45.410 10.529 63.548 1.00 37.22 177 SER A N 1
ATOM 1386 C CA . SER A 1 177 ? -44.906 9.178 63.857 1.00 37.22 177 SER A CA 1
ATOM 1387 C C . SER A 1 177 ? -45.988 8.182 64.356 1.00 37.22 177 SER A C 1
ATOM 1389 O O . SER A 1 177 ? -47.168 8.534 64.297 1.00 37.22 177 SER A O 1
ATOM 1391 N N . PRO A 1 178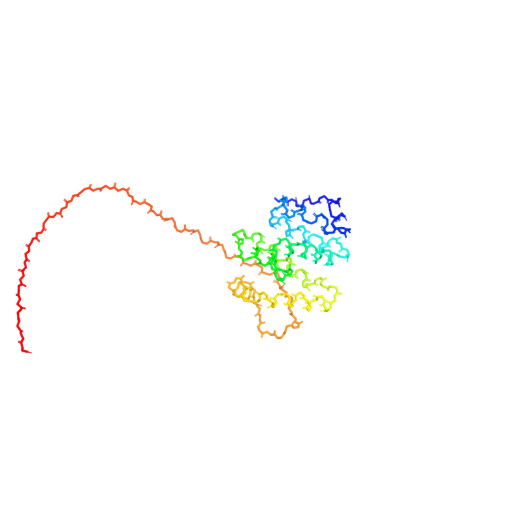 ? -45.671 6.955 64.843 1.00 58.97 178 PRO A N 1
ATOM 1392 C CA . PRO A 1 178 ? -44.672 6.611 65.883 1.00 58.97 178 PRO A CA 1
ATOM 1393 C C . PRO A 1 178 ? -43.423 5.885 65.376 1.00 58.97 178 PRO A C 1
ATOM 1395 O O . PRO A 1 178 ? -43.549 5.041 64.463 1.00 58.97 178 PRO A O 1
#

Solvent-accessible surface area (backbone atoms only — not comparable to full-atom values): 11255 Å² total; per-residue (Å²): 133,84,78,85,78,72,53,68,69,56,54,54,45,31,70,75,39,23,81,71,45,41,61,55,47,64,76,76,42,56,71,50,58,49,37,50,49,45,44,45,43,42,70,78,36,100,59,11,60,60,40,41,51,49,34,28,45,48,52,12,61,77,69,68,46,95,34,53,57,47,61,50,51,45,44,40,70,68,48,87,49,64,67,37,24,49,39,31,52,48,38,57,51,46,54,56,75,58,36,92,41,72,66,52,33,50,51,55,53,48,45,52,55,77,51,37,89,60,52,54,59,50,32,67,74,65,77,43,89,76,69,96,59,80,89,82,78,82,74,87,74,94,67,88,79,80,77,79,78,77,74,80,76,81,79,81,85,82,84,86,84,88,89,90,86,84,88,84,89,86,88,84,89,82,88,84,83,136

Foldseek 3Di:
DDDLPDDPVLLVCLVVCVLVRLVVCVVVDDLLSSLVSLVCLLPVDPCSLVSSLVSLVSVCVVVVHPFSLVVLVCQLQPDPDPSSVVSSVVSLLSSLVSPPDPVSNVNSVVSCVVVVVRVVVVCVVADFPPPPDPPPDDNGDPDHDDDPPDDDPPPDDDDDDDDDDDDDDDDDDDDDDD

Secondary structure (DSSP, 8-state):
-------HHHHHHHHH-HHHHHHHHHHHS-HHHHHHHHHHHHHH-TTHHHHHHHHHHHHHHHHT-SSTTHHHHHHHHH-S-HHHHHHHHHHHHHHHHT-SSHHHHHHHHHHHHHTHHHHHHHHHHTT----SS-TT---------PPPPP----------------------------

Sequence (178 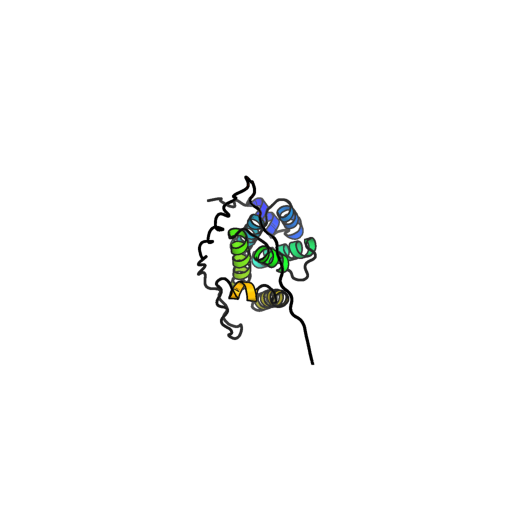aa):
MATDDFDDDLLANLVQFPEKYFPLVLFESDALTTLRLLERLLLDSDNGHSVVIDCLYCWQDITSASFCLEPVISELQQSEDETTRVAALRLVNRLLQMAPSPIATIKIKHELQGIRGTVIEMLKGRYITIEPKPFDDVILSEKFCFPPKALPRKVTFCSPSDPPVRPAISPSSSALSP

Mean predicted aligned error: 14.6 Å